Protein AF-A0A4V4NBB5-F1 (afdb_monomer_lite)

Radius of gyration: 32.63 Å; chains: 1; bounding box: 61×88×98 Å

Foldseek 3Di:
DDDDDDDDDPPPPPPPPPDDPPDPDDDDDPDDPVVSVCVVVVPDPPPPPDPPPPPPQDDLVNQDLLLNVLQLLLVLVPDASVVSCVLLVPDPVRLLVNLLVLVVLVVQQVVLVVVVVPDDPVRVVVCVDPPPDPPVVVVSNDGPDDSQQDCDPVSLVSSLVSCVVSVNPVSNVVSVPRPGDNDDDRDRNHDVVSNVVSVVVNVVVVVVVVVPPPDDDDDDDDPPPPDDDDDDDDPPPPPPPPPD

Organism: NCBI:txid80884

Secondary structure (DSSP, 8-state):
------------------------PPPPTT--HHHHHHHHHHSS----------PPPPPTTTS-HHHHHHHHHHHHHHS-HHHHHHHTT--HHHHHHHHHHHHHHHHHHHHHHHHHHHS-HHHHHHHHSSS---HHHHHTTSPPPPTTT---HHHHHHHHHHHHHTT-GGGHHHHHT----SS--------HHHHHHHHHHHHHHHHHHHSS--S---S------S--PPP---TTSSGGGS--

Sequence (244 aa):
MADEENAKSSAMESNISMAQVSNIVGPERGQSFKDFYLSVTNDLDWGSPEPEDIEKRIEWREVAHSGQWIILSVLCQYKTFASAIRTLQMTTPDVINFVTLYIKFHRATKLWAKKIDETSVSDLLRKSGEHWPGVDEMDDYTRPRLPTDVLENPDREEAIKYLRQVGQEEAVEDIDEWRGLSTDFHTLPIEPEIMARVVVILDEEEGFLGADNTHSLPDGHHLSWIGSGPSPFDSQHLWALAHR

pLDDT: mean 70.53, std 21.49, range [29.33, 95.25]

Structure (mmCIF, N/CA/C/O backbone):
data_AF-A0A4V4NBB5-F1
#
_entry.id   AF-A0A4V4NBB5-F1
#
loop_
_atom_site.group_PDB
_atom_site.id
_atom_site.type_symbol
_atom_site.label_atom_id
_atom_site.label_alt_id
_atom_site.label_comp_id
_atom_site.label_asym_id
_atom_site.label_entity_id
_atom_site.label_seq_id
_atom_site.pdbx_PDB_ins_code
_atom_site.Cartn_x
_atom_site.Cartn_y
_atom_site.Cartn_z
_atom_site.occupancy
_atom_site.B_iso_or_equiv
_atom_site.auth_seq_id
_atom_site.auth_comp_id
_atom_site.auth_asym_id
_atom_site.auth_atom_id
_atom_site.pdbx_PDB_model_num
ATOM 1 N N . MET A 1 1 ? -28.747 -60.433 53.122 1.00 39.16 1 MET A N 1
ATOM 2 C CA . MET A 1 1 ? -27.496 -60.319 53.896 1.00 39.16 1 MET A CA 1
ATOM 3 C C . MET A 1 1 ? -26.686 -59.263 53.157 1.00 39.16 1 MET A C 1
ATOM 5 O O . MET A 1 1 ? -26.232 -59.570 52.066 1.00 39.16 1 MET A O 1
ATOM 9 N N . ALA A 1 2 ? -26.923 -57.978 53.444 1.00 38.66 2 ALA A N 1
ATOM 10 C CA . ALA A 1 2 ? -26.382 -57.219 54.590 1.00 38.66 2 ALA A CA 1
ATOM 11 C C . ALA A 1 2 ? -24.859 -57.076 54.416 1.00 38.66 2 ALA A C 1
ATOM 13 O O . ALA A 1 2 ? -24.167 -58.085 54.507 1.00 38.66 2 ALA A O 1
ATOM 14 N N . ASP A 1 3 ? -24.419 -55.975 53.802 1.00 38.00 3 ASP A N 1
ATOM 15 C CA . ASP A 1 3 ? -23.807 -54.777 54.438 1.00 38.00 3 ASP A CA 1
ATOM 16 C C . ASP A 1 3 ? -22.27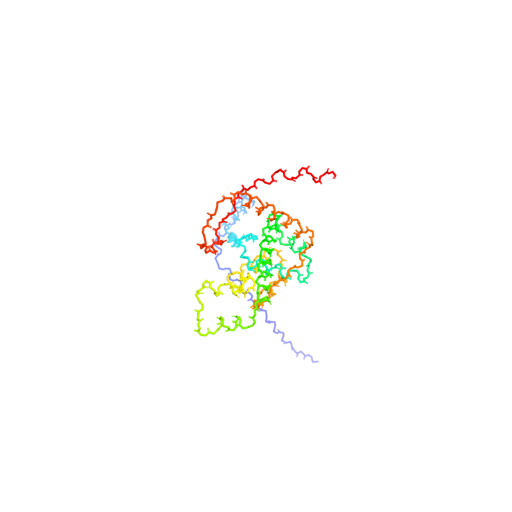3 -54.918 54.248 1.00 38.00 3 ASP A C 1
ATOM 18 O O . ASP A 1 3 ? -21.758 -56.026 54.298 1.00 38.00 3 ASP A O 1
ATOM 22 N N . GLU A 1 4 ? -21.490 -53.941 53.794 1.00 46.41 4 GLU A N 1
ATOM 23 C CA . GLU A 1 4 ? -21.184 -52.674 54.455 1.00 46.41 4 GLU A CA 1
ATOM 24 C C . GLU A 1 4 ? -20.498 -51.691 53.486 1.00 46.41 4 GLU A C 1
ATOM 26 O O . GLU A 1 4 ? -19.801 -52.055 52.535 1.00 46.41 4 GLU A O 1
ATOM 31 N N . GLU A 1 5 ? -20.713 -50.421 53.798 1.00 42.34 5 GLU A N 1
ATOM 32 C CA . GLU A 1 5 ? -20.202 -49.198 53.199 1.00 42.34 5 GLU A CA 1
ATOM 33 C C . GLU A 1 5 ? -18.670 -49.075 53.265 1.00 42.34 5 GLU A C 1
ATOM 35 O O . GLU A 1 5 ? -18.055 -49.419 54.270 1.00 42.34 5 GLU A O 1
ATOM 40 N N . ASN A 1 6 ? -18.057 -48.417 52.272 1.00 38.81 6 ASN A N 1
ATOM 41 C CA . ASN A 1 6 ? -17.113 -47.342 52.600 1.00 38.81 6 ASN A CA 1
ATOM 42 C C . ASN A 1 6 ? -16.935 -46.370 51.425 1.00 38.81 6 ASN A C 1
ATOM 44 O O . ASN A 1 6 ? -16.083 -46.539 50.550 1.00 38.81 6 ASN A O 1
ATOM 48 N N . ALA A 1 7 ? -17.769 -45.334 51.417 1.00 44.53 7 ALA A N 1
ATOM 49 C CA . ALA A 1 7 ? -17.572 -44.147 50.607 1.00 44.53 7 ALA A CA 1
ATOM 50 C C . ALA A 1 7 ? -16.403 -43.335 51.186 1.00 44.53 7 ALA A C 1
ATOM 52 O O . ALA A 1 7 ? -16.531 -42.714 52.237 1.00 44.53 7 ALA A O 1
ATOM 53 N N . LYS A 1 8 ? -15.261 -43.300 50.492 1.00 44.59 8 LYS A N 1
ATOM 54 C CA . LYS A 1 8 ? -14.218 -42.302 50.761 1.00 44.59 8 LYS A CA 1
ATOM 55 C C . LYS A 1 8 ? -14.395 -41.120 49.821 1.00 44.59 8 LYS A C 1
ATOM 57 O O . LYS A 1 8 ? -13.833 -41.066 48.731 1.00 44.59 8 LYS A O 1
ATOM 62 N N . SER A 1 9 ? -15.197 -40.168 50.286 1.00 40.31 9 SER A N 1
ATOM 63 C CA . SER A 1 9 ? -15.181 -38.783 49.840 1.00 40.31 9 SER A CA 1
ATOM 64 C C . SER A 1 9 ? -13.806 -38.179 50.136 1.00 40.31 9 SER A C 1
ATOM 66 O O . SER A 1 9 ? -13.495 -37.861 51.283 1.00 40.31 9 SER A O 1
ATOM 68 N N . SER A 1 10 ? -12.969 -38.015 49.115 1.00 39.03 10 SER A N 1
ATOM 69 C CA . SER A 1 10 ? -11.805 -37.133 49.211 1.00 39.03 10 SER A CA 1
ATOM 70 C C . SER A 1 10 ? -12.292 -35.703 48.999 1.00 39.03 10 SER A C 1
ATOM 72 O O . SER A 1 10 ? -12.208 -35.163 47.898 1.00 39.03 10 SER A O 1
ATOM 74 N N . ALA A 1 11 ? -12.881 -35.124 50.046 1.00 44.97 11 ALA A N 1
ATOM 75 C CA . ALA A 1 11 ? -13.114 -33.692 50.116 1.00 44.97 11 ALA A CA 1
ATOM 76 C C . ALA A 1 11 ? -11.740 -33.015 50.125 1.00 44.97 11 ALA A C 1
ATOM 78 O O . ALA A 1 11 ? -10.948 -33.189 51.047 1.00 44.97 11 ALA A O 1
ATOM 79 N N . MET A 1 12 ? -11.431 -32.320 49.038 1.00 42.44 12 MET A N 1
ATOM 80 C CA . MET A 1 12 ? -10.242 -31.496 48.918 1.00 42.44 12 MET A CA 1
ATOM 81 C C . MET A 1 12 ? -10.493 -30.264 49.792 1.00 42.44 12 MET A C 1
ATOM 83 O O . MET A 1 12 ? -11.178 -29.329 49.383 1.00 42.44 12 MET A O 1
ATOM 87 N N . GLU A 1 13 ? -10.043 -30.324 51.045 1.00 38.53 13 GLU A N 1
ATOM 88 C CA . GLU A 1 13 ? -10.074 -29.200 51.975 1.00 38.53 13 GLU A CA 1
ATOM 89 C C . GLU A 1 13 ? -9.228 -28.070 51.385 1.00 38.53 13 GLU A C 1
ATOM 91 O O . GLU A 1 13 ? -7.996 -28.111 51.353 1.00 38.53 13 GLU A O 1
ATOM 96 N N . SER A 1 14 ? -9.911 -27.057 50.857 1.00 41.44 14 SER A N 1
ATOM 97 C CA . SER A 1 14 ? -9.313 -25.780 50.511 1.00 41.44 14 SER A CA 1
ATOM 98 C C . SER A 1 14 ? -8.806 -25.137 51.800 1.00 41.44 14 SER A C 1
ATOM 100 O O . SER A 1 14 ? -9.574 -24.529 52.549 1.00 41.44 14 SER A O 1
ATOM 102 N N . ASN A 1 15 ? -7.511 -25.278 52.065 1.00 42.03 15 ASN A N 1
ATOM 103 C CA . ASN A 1 15 ? -6.816 -24.523 53.097 1.00 42.03 15 ASN A CA 1
ATOM 104 C C . ASN A 1 15 ? -6.768 -23.046 52.687 1.00 42.03 15 ASN A C 1
ATOM 106 O O . ASN A 1 15 ? -5.782 -22.568 52.129 1.00 42.03 15 ASN A O 1
ATOM 110 N N . ILE A 1 16 ? -7.847 -22.313 52.963 1.00 41.97 16 ILE A N 1
ATOM 111 C CA . ILE A 1 16 ? -7.820 -20.854 52.991 1.00 41.97 16 ILE A CA 1
ATOM 112 C C . ILE A 1 16 ? -7.080 -20.478 54.272 1.00 41.97 16 ILE A C 1
ATOM 114 O O . ILE A 1 16 ? -7.647 -20.437 55.364 1.00 41.97 16 ILE A O 1
ATOM 118 N N . SER A 1 17 ? -5.775 -20.254 54.137 1.00 38.19 17 SER A N 1
ATOM 119 C CA . SER A 1 17 ? -4.956 -19.656 55.184 1.00 38.19 17 SER A CA 1
ATOM 120 C C . SER A 1 17 ? -5.350 -18.182 55.322 1.00 38.19 17 SER A C 1
ATOM 122 O O . SER A 1 17 ? -4.786 -17.310 54.673 1.00 38.19 17 SER A O 1
ATOM 124 N N . MET A 1 18 ? -6.358 -17.895 56.151 1.00 45.41 18 MET A N 1
ATOM 125 C CA . MET A 1 18 ? -6.564 -16.554 56.706 1.00 45.41 18 MET A CA 1
ATOM 126 C C . MET A 1 18 ? -5.556 -16.349 57.839 1.00 45.41 18 MET A C 1
ATOM 128 O O . MET A 1 18 ? -5.879 -16.450 59.023 1.00 45.41 18 MET A O 1
ATOM 132 N N . ALA A 1 19 ? -4.305 -16.097 57.473 1.00 42.62 19 ALA A N 1
ATOM 133 C CA . ALA A 1 19 ? -3.332 -15.548 58.397 1.00 42.62 19 ALA A CA 1
ATOM 134 C C . ALA A 1 19 ? -3.260 -14.033 58.185 1.00 42.62 19 ALA A C 1
ATOM 136 O O . ALA A 1 19 ? -2.955 -13.570 57.093 1.00 42.62 19 ALA A O 1
ATOM 137 N N . GLN A 1 20 ? -3.498 -13.308 59.281 1.00 46.41 20 GLN A N 1
ATOM 138 C CA . GLN A 1 20 ? -3.329 -11.862 59.473 1.00 46.41 20 GLN A CA 1
ATOM 139 C C . GLN A 1 20 ? -4.473 -10.957 58.997 1.00 46.41 20 GLN A C 1
ATOM 141 O O . GLN A 1 20 ? -4.294 -10.050 58.196 1.00 46.41 20 GLN A O 1
ATOM 146 N N . VAL A 1 21 ? -5.632 -11.112 59.641 1.00 43.00 21 VAL A N 1
ATOM 147 C CA . VAL A 1 21 ? -6.507 -9.964 59.904 1.00 43.00 21 VAL A CA 1
ATOM 148 C C . VAL A 1 21 ? -6.145 -9.428 61.287 1.00 43.00 21 VAL A C 1
ATOM 150 O O . VAL A 1 21 ? -6.494 -10.007 62.317 1.00 43.00 21 VAL A O 1
ATOM 153 N N . SER A 1 22 ? -5.371 -8.350 61.314 1.00 46.28 22 SER A N 1
ATOM 154 C CA . SER A 1 22 ? -5.119 -7.549 62.508 1.00 46.28 22 SER A CA 1
ATOM 155 C C . SER A 1 22 ? -6.447 -7.054 63.094 1.00 46.28 22 SER A C 1
ATOM 157 O O . SER A 1 22 ? -7.173 -6.334 62.421 1.00 46.28 22 SER A O 1
ATOM 159 N N . ASN A 1 23 ? -6.756 -7.478 64.326 1.00 54.28 23 ASN A N 1
ATOM 160 C CA . ASN A 1 23 ? -7.792 -6.968 65.240 1.00 54.28 23 ASN A CA 1
ATOM 161 C C . ASN A 1 23 ? -8.904 -6.105 64.606 1.00 54.28 23 ASN A C 1
ATOM 163 O O . ASN A 1 23 ? -8.892 -4.882 64.748 1.00 54.28 23 ASN A O 1
ATOM 167 N N . ILE A 1 24 ? -9.918 -6.728 63.992 1.00 54.97 24 ILE A N 1
ATOM 168 C CA . ILE A 1 24 ? -11.177 -6.022 63.710 1.00 54.97 24 ILE A CA 1
ATOM 169 C C . ILE A 1 24 ? -11.912 -5.856 65.043 1.00 54.97 24 ILE A C 1
ATOM 171 O O . ILE A 1 24 ? -12.574 -6.770 65.537 1.00 54.97 24 ILE A O 1
ATOM 175 N N . VAL A 1 25 ? -11.748 -4.686 65.655 1.00 64.69 25 VAL A N 1
ATOM 176 C CA . VAL A 1 25 ? -12.566 -4.236 66.784 1.00 64.69 25 VAL A CA 1
ATOM 177 C C . VAL A 1 25 ? -13.976 -3.992 66.245 1.00 64.69 25 VAL A C 1
ATOM 179 O O . VAL A 1 25 ? -14.140 -3.316 65.235 1.00 64.69 25 VAL A O 1
ATOM 182 N N . GLY A 1 26 ? -14.994 -4.597 66.861 1.00 67.25 26 GLY A N 1
ATOM 183 C CA . GLY A 1 26 ? -16.390 -4.381 66.467 1.00 67.25 26 GLY A CA 1
ATOM 184 C C . GLY A 1 26 ? -16.847 -2.934 66.712 1.00 67.25 26 GLY A C 1
ATOM 185 O O . GLY A 1 26 ? -16.188 -2.208 67.455 1.00 67.25 26 GLY A O 1
ATOM 186 N N . PRO A 1 27 ? -17.981 -2.508 66.128 1.00 65.25 27 PRO A N 1
ATOM 187 C CA . PRO A 1 27 ? -18.483 -1.148 66.303 1.00 65.25 27 PRO A CA 1
ATOM 188 C C . PRO A 1 27 ? -18.718 -0.839 67.786 1.00 65.25 27 PRO A C 1
ATOM 190 O O . PRO A 1 27 ? -19.336 -1.627 68.510 1.00 65.25 27 PRO A O 1
ATOM 193 N N . GLU A 1 28 ? -18.242 0.319 68.242 1.00 75.06 28 GLU A N 1
ATOM 194 C CA . GLU A 1 28 ? -18.450 0.753 69.621 1.00 75.06 28 GLU A CA 1
ATOM 195 C C . GLU A 1 28 ? -19.930 1.071 69.882 1.00 75.06 28 GLU A C 1
ATOM 197 O O . GLU A 1 28 ? -20.695 1.458 68.992 1.00 75.06 28 GLU A O 1
ATOM 202 N N . ARG A 1 29 ? -20.369 0.907 71.135 1.00 58.56 29 ARG A N 1
ATOM 203 C CA . ARG A 1 29 ? -21.768 1.117 71.524 1.00 58.56 29 ARG A CA 1
ATOM 204 C C . ARG A 1 29 ? -22.167 2.582 71.298 1.00 58.56 29 ARG A C 1
ATOM 206 O O . ARG A 1 29 ? -21.806 3.446 72.088 1.00 58.56 29 ARG A O 1
ATOM 213 N N . GLY A 1 30 ? -22.962 2.834 70.258 1.00 71.56 30 GLY A N 1
ATOM 214 C CA . GLY A 1 30 ? -23.421 4.174 69.864 1.00 71.56 30 GLY A CA 1
ATOM 215 C C . GLY A 1 30 ? -22.869 4.660 68.521 1.00 71.56 30 GLY A C 1
ATOM 216 O O . GLY A 1 30 ? -23.344 5.673 68.014 1.00 71.56 30 GLY A O 1
ATOM 217 N N . GLN A 1 31 ? -21.928 3.931 67.916 1.00 72.75 31 GLN A N 1
ATOM 218 C CA . GLN A 1 31 ? -21.442 4.214 66.570 1.00 72.75 31 GLN A CA 1
ATOM 219 C C . GLN A 1 31 ? -22.452 3.726 65.521 1.00 72.75 31 GLN A C 1
ATOM 221 O O . GLN A 1 31 ? -22.991 2.620 65.610 1.00 72.75 31 GLN A O 1
ATOM 226 N N . SER A 1 32 ? -22.719 4.557 64.512 1.00 76.75 32 SER A N 1
ATOM 227 C CA . SER A 1 32 ? -23.520 4.158 63.355 1.00 76.75 32 SER A CA 1
ATOM 228 C C . SER A 1 32 ? -22.782 3.072 62.577 1.00 76.75 32 SER A C 1
ATOM 230 O O . SER A 1 32 ? -21.611 3.230 62.232 1.00 76.75 32 SER A O 1
ATOM 232 N N . PHE A 1 33 ? -23.485 1.988 62.240 1.00 73.69 33 PHE A N 1
ATOM 233 C CA . PHE A 1 33 ? -22.927 0.896 61.437 1.00 73.69 33 PHE A CA 1
ATOM 234 C C . PHE A 1 33 ? -22.356 1.389 60.098 1.00 73.69 33 PHE A C 1
ATOM 236 O O . PHE A 1 33 ? -21.370 0.850 59.607 1.00 73.69 33 PHE A O 1
ATOM 243 N N . LYS A 1 34 ? -22.943 2.451 59.532 1.00 75.19 34 LYS A N 1
ATOM 244 C CA . LYS A 1 34 ? -22.481 3.064 58.284 1.00 75.19 34 LYS A CA 1
ATOM 245 C C . LYS A 1 34 ? -21.094 3.697 58.428 1.00 75.19 34 LYS A C 1
ATOM 247 O O . LYS A 1 34 ? -20.281 3.563 57.521 1.00 75.19 34 LYS A O 1
ATOM 252 N N . ASP A 1 35 ? -20.824 4.335 59.562 1.00 76.44 35 ASP A N 1
ATOM 253 C CA . ASP A 1 35 ? -19.551 5.019 59.810 1.00 76.44 35 ASP A CA 1
ATOM 254 C C . ASP A 1 35 ? -18.445 4.006 60.116 1.00 76.44 35 ASP A C 1
ATOM 256 O O . ASP A 1 35 ? -17.334 4.140 59.614 1.00 76.44 35 ASP A O 1
ATOM 260 N N . PHE A 1 36 ? -18.782 2.945 60.857 1.00 77.25 36 PHE A N 1
ATOM 261 C CA . PHE A 1 36 ? -17.893 1.805 61.084 1.00 77.25 36 PHE A CA 1
ATOM 262 C C . PHE A 1 36 ? -17.531 1.089 59.774 1.00 77.25 36 PHE A C 1
ATOM 264 O O . PHE A 1 36 ? -16.367 0.789 59.520 1.00 77.25 36 PHE A O 1
ATOM 271 N N . TYR A 1 37 ? -18.520 0.837 58.914 1.00 73.88 37 TYR A N 1
ATOM 272 C CA . TYR A 1 37 ? -18.284 0.179 57.633 1.00 73.88 37 TYR A CA 1
ATOM 273 C C . TYR A 1 37 ? -17.384 1.028 56.729 1.00 73.88 37 TYR A C 1
ATOM 275 O O . TYR A 1 37 ? -16.396 0.516 56.218 1.00 73.88 37 TYR A O 1
ATOM 283 N N . LEU A 1 38 ? -17.663 2.332 56.609 1.00 73.00 38 LEU A N 1
ATOM 284 C CA . LEU A 1 38 ? -16.853 3.251 55.805 1.00 73.00 38 LEU A CA 1
ATOM 285 C C . LEU A 1 38 ? -15.408 3.367 56.305 1.00 73.00 38 LEU A C 1
ATOM 287 O O . LEU A 1 38 ? -14.501 3.416 55.479 1.00 73.00 38 LEU A O 1
ATOM 291 N N . SER A 1 39 ? -15.176 3.386 57.624 1.00 69.56 39 SER A N 1
ATOM 292 C CA . SER A 1 39 ? -13.811 3.420 58.165 1.00 69.56 39 SER A CA 1
ATOM 293 C C . SER A 1 39 ? -13.041 2.137 57.868 1.00 69.56 39 SER A C 1
ATOM 295 O O . SER A 1 39 ? -11.868 2.199 57.527 1.00 69.56 39 SER A O 1
ATOM 297 N N . VAL A 1 40 ? -13.703 0.978 57.940 1.00 66.31 40 VAL A N 1
ATOM 298 C CA . VAL A 1 40 ? -13.061 -0.313 57.655 1.00 66.31 40 VAL A CA 1
ATOM 299 C C . VAL A 1 40 ? -12.797 -0.480 56.157 1.00 66.31 40 VAL A C 1
ATOM 301 O O . VAL A 1 40 ? -11.755 -0.998 55.781 1.00 66.31 40 VAL A O 1
ATOM 304 N N . THR A 1 41 ? -13.703 -0.033 55.284 1.00 64.50 41 THR A N 1
ATOM 305 C CA . THR A 1 41 ? -13.546 -0.211 53.832 1.00 64.50 41 THR A CA 1
ATOM 306 C C . THR A 1 41 ? -12.628 0.810 53.170 1.00 64.50 41 THR A C 1
ATOM 308 O O . THR A 1 41 ? -12.095 0.495 52.111 1.00 64.50 41 THR A O 1
ATOM 311 N N . ASN A 1 42 ? -12.462 2.007 53.749 1.00 63.88 42 ASN A N 1
ATOM 312 C CA . ASN A 1 42 ? -11.544 3.029 53.226 1.00 63.88 42 ASN A CA 1
ATOM 313 C C . ASN A 1 42 ? -10.074 2.741 53.561 1.00 63.88 42 ASN A C 1
ATOM 315 O O . ASN A 1 42 ? -9.209 3.142 52.791 1.00 63.88 42 ASN A O 1
ATOM 319 N N . ASP A 1 43 ? -9.799 2.060 54.678 1.00 63.12 43 ASP A N 1
ATOM 320 C CA . ASP A 1 43 ? -8.437 1.652 55.059 1.00 63.12 43 ASP A CA 1
ATOM 321 C C . ASP A 1 43 ? -7.995 0.341 54.382 1.00 63.12 43 ASP A C 1
ATOM 323 O O . ASP A 1 43 ? -6.827 -0.040 54.471 1.00 63.12 43 ASP A O 1
ATOM 327 N N . LEU A 1 44 ? -8.903 -0.357 53.686 1.00 58.41 44 LEU A N 1
ATOM 328 C CA . LEU A 1 44 ? -8.540 -1.484 52.831 1.00 58.41 44 LEU A CA 1
ATOM 329 C C . LEU A 1 44 ? -8.055 -0.959 51.475 1.00 58.41 44 LEU A C 1
ATOM 331 O O . LEU A 1 44 ? -8.842 -0.477 50.662 1.00 58.41 44 LEU A O 1
ATOM 335 N N . ASP A 1 45 ? -6.755 -1.102 51.218 1.00 62.75 45 ASP A N 1
ATOM 336 C CA . ASP A 1 45 ? -6.215 -1.039 49.862 1.00 62.75 45 ASP A CA 1
ATOM 337 C C . ASP A 1 45 ? -6.781 -2.221 49.066 1.00 62.75 45 ASP A C 1
ATOM 339 O O . ASP A 1 45 ? -6.361 -3.368 49.224 1.00 62.75 45 ASP A O 1
ATOM 343 N N . TRP A 1 46 ? -7.791 -1.948 48.240 1.00 70.06 46 TRP A N 1
ATOM 344 C CA . TRP A 1 46 ? -8.470 -2.945 47.407 1.00 70.06 46 TRP A CA 1
ATOM 345 C C . TRP A 1 46 ? -7.624 -3.431 46.224 1.00 70.06 46 TRP A C 1
ATOM 347 O O . TRP A 1 46 ? -8.147 -4.125 45.354 1.00 70.06 46 TRP A O 1
ATOM 357 N N . GLY A 1 47 ? -6.333 -3.086 46.195 1.00 51.62 47 GLY A N 1
ATOM 358 C CA . GLY A 1 47 ? -5.511 -3.205 45.011 1.00 51.62 47 GLY A CA 1
ATOM 359 C C . GLY A 1 47 ? -6.037 -2.199 44.009 1.00 51.62 47 GLY A C 1
ATOM 360 O O . GLY A 1 47 ? -6.943 -2.497 43.230 1.00 51.62 47 GLY A O 1
ATOM 361 N N . SER A 1 48 ? -5.486 -0.982 44.030 1.00 54.41 48 SER A N 1
ATOM 362 C CA . SER A 1 48 ? -5.572 -0.156 42.824 1.00 54.41 48 SER A CA 1
ATOM 363 C C . SER A 1 48 ? -5.125 -1.051 41.671 1.00 54.41 48 SER A C 1
ATOM 365 O O . SER A 1 48 ? -4.029 -1.609 41.786 1.00 54.41 48 SER A O 1
ATOM 367 N N . PRO A 1 49 ? -5.953 -1.273 40.630 1.00 58.50 49 PRO A N 1
ATOM 368 C CA . PRO A 1 49 ? -5.463 -1.973 39.460 1.00 58.50 49 PRO A CA 1
ATOM 369 C C . PRO A 1 49 ? -4.177 -1.253 39.077 1.00 58.50 49 PRO A C 1
ATOM 371 O O . PRO A 1 49 ? -4.176 -0.020 38.959 1.00 58.50 49 PRO A O 1
ATOM 374 N N . GLU A 1 50 ? -3.071 -2.003 39.015 1.00 59.03 50 GLU A N 1
ATOM 375 C CA . GLU A 1 50 ? -1.847 -1.488 38.413 1.00 59.03 50 GLU A CA 1
ATOM 376 C C . GLU A 1 50 ? -2.288 -0.795 37.126 1.00 59.03 50 GLU A C 1
ATOM 378 O O . GLU A 1 50 ? -3.170 -1.346 36.453 1.00 59.03 50 GLU A O 1
ATOM 383 N N . PRO A 1 51 ? -1.818 0.436 36.841 1.00 59.19 51 PRO A N 1
ATOM 384 C CA . PRO A 1 51 ? -2.204 1.101 35.613 1.00 59.19 51 PRO A CA 1
ATOM 385 C C . PRO A 1 51 ? -1.923 0.086 34.521 1.00 59.19 51 PRO A C 1
ATOM 387 O O . PRO A 1 51 ? -0.769 -0.302 34.351 1.00 59.19 51 PRO A O 1
ATOM 390 N N . GLU A 1 52 ? -2.990 -0.424 33.895 1.00 56.91 52 GLU A N 1
ATOM 391 C CA . GLU A 1 52 ? -2.862 -1.328 32.766 1.00 56.91 52 GLU A CA 1
ATOM 392 C C . GLU A 1 52 ? -1.800 -0.677 31.890 1.00 56.91 52 GLU A C 1
ATOM 394 O O . GLU A 1 52 ? -1.855 0.544 31.697 1.00 56.91 52 GLU A O 1
ATOM 399 N N . ASP A 1 53 ? -0.777 -1.421 31.474 1.00 51.34 53 ASP A N 1
ATOM 400 C CA . ASP A 1 53 ? 0.132 -0.940 30.447 1.00 51.34 53 ASP A CA 1
ATOM 401 C C . ASP A 1 53 ? -0.768 -0.638 29.247 1.00 51.34 53 ASP A C 1
ATOM 403 O O . ASP A 1 53 ? -1.089 -1.532 28.464 1.00 51.34 53 ASP A O 1
ATOM 407 N N . ILE A 1 54 ? -1.288 0.594 29.169 1.00 56.84 54 ILE A N 1
ATOM 408 C CA . ILE A 1 54 ? -2.131 1.060 28.081 1.00 56.84 54 ILE A CA 1
ATOM 409 C C . ILE A 1 54 ? -1.144 1.115 26.942 1.00 56.84 54 ILE A C 1
ATOM 411 O O . ILE A 1 54 ? -0.419 2.099 26.763 1.00 56.84 54 ILE A O 1
ATOM 415 N N . GLU A 1 55 ? -1.036 -0.017 26.258 1.00 66.06 55 GLU A N 1
ATOM 416 C CA . GLU A 1 55 ? -0.106 -0.207 25.180 1.00 66.06 55 GLU A CA 1
ATOM 417 C C . GLU A 1 55 ? -0.333 0.961 24.232 1.00 66.06 55 GLU A C 1
ATOM 419 O O . GLU A 1 55 ? -1.464 1.192 23.791 1.00 66.06 55 GLU A O 1
ATOM 424 N N . LYS A 1 56 ? 0.711 1.778 24.025 1.00 78.56 56 LYS A N 1
ATOM 425 C CA . LYS A 1 56 ? 0.570 3.038 23.293 1.00 78.56 56 LYS A CA 1
ATOM 426 C C . LYS A 1 56 ? -0.165 2.753 21.985 1.00 78.56 56 LYS A C 1
ATOM 428 O O . LYS A 1 56 ? 0.304 1.941 21.184 1.00 78.56 56 LYS A O 1
ATOM 433 N N . ARG A 1 57 ? -1.303 3.430 21.801 1.00 85.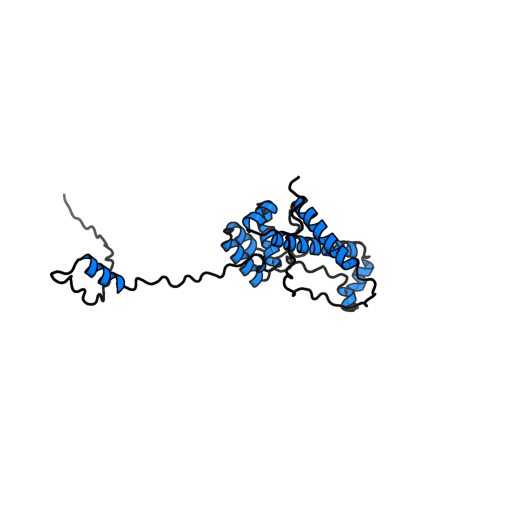25 57 ARG A N 1
ATOM 434 C CA . ARG A 1 57 ? -2.117 3.307 20.596 1.00 85.25 57 ARG A CA 1
ATOM 435 C C . ARG A 1 57 ? -1.277 3.747 19.397 1.00 85.25 57 ARG A C 1
ATOM 437 O O . ARG A 1 57 ? -0.774 4.868 19.403 1.00 85.25 57 ARG A O 1
ATOM 444 N N . ILE A 1 58 ? -1.135 2.870 18.410 1.00 89.75 58 ILE A N 1
ATOM 445 C CA . ILE A 1 58 ? -0.398 3.141 17.175 1.00 89.75 58 ILE A CA 1
ATOM 446 C C . ILE A 1 58 ? -1.349 3.804 16.183 1.00 89.75 58 ILE A C 1
ATOM 448 O O . ILE A 1 58 ? -2.457 3.307 15.934 1.00 89.75 58 ILE A O 1
ATOM 452 N N . GLU A 1 59 ? -0.932 4.935 15.626 1.00 90.31 59 GLU A N 1
ATOM 453 C CA . GLU A 1 59 ? -1.636 5.588 14.524 1.00 90.31 59 GLU A CA 1
ATOM 454 C C . GLU A 1 59 ? -1.220 4.988 13.176 1.00 90.31 59 GLU A C 1
ATOM 456 O O . GLU A 1 59 ? -0.084 4.565 12.996 1.00 90.31 59 GLU A O 1
ATOM 461 N N . TRP A 1 60 ? -2.112 5.011 12.177 1.00 92.69 60 TRP A N 1
ATOM 462 C CA . TRP A 1 60 ? -1.813 4.478 10.835 1.00 92.69 60 TRP A CA 1
ATOM 463 C C . TRP A 1 60 ? -0.506 5.028 10.243 1.00 92.69 60 TRP A C 1
ATOM 465 O O . TRP A 1 60 ? 0.237 4.312 9.579 1.00 92.69 60 TRP A O 1
ATOM 475 N N . ARG A 1 61 ? -0.225 6.309 10.490 1.00 90.62 61 ARG A N 1
ATOM 476 C CA . ARG A 1 61 ? 0.964 7.003 9.982 1.00 90.62 61 ARG A CA 1
ATOM 477 C C . ARG A 1 61 ? 2.261 6.572 10.649 1.00 90.62 61 ARG A C 1
ATOM 479 O O . ARG A 1 61 ? 3.314 6.812 10.071 1.00 90.62 61 ARG A O 1
ATOM 486 N N . GLU A 1 62 ? 2.175 6.031 11.860 1.00 90.25 62 GLU A N 1
ATOM 487 C CA . GLU A 1 62 ? 3.333 5.509 12.581 1.00 90.25 62 GLU A CA 1
ATOM 488 C C . GLU A 1 62 ? 3.765 4.169 11.971 1.00 90.25 62 GLU A C 1
ATOM 490 O O . GLU A 1 62 ? 4.962 3.948 11.844 1.00 90.25 62 GLU A O 1
ATOM 495 N N . VAL A 1 63 ? 2.809 3.376 11.458 1.00 91.62 63 VAL A N 1
ATOM 496 C CA . VAL A 1 63 ? 3.084 2.103 10.777 1.00 91.62 63 VAL A CA 1
ATOM 497 C C . VAL A 1 63 ? 4.016 2.304 9.581 1.00 91.62 63 VAL A C 1
ATOM 499 O O . VAL A 1 63 ? 3.708 3.070 8.660 1.00 91.62 63 VAL A O 1
ATOM 502 N N . ALA A 1 64 ? 5.117 1.551 9.548 1.00 90.88 64 ALA A N 1
ATOM 503 C CA . ALA A 1 64 ? 6.044 1.522 8.420 1.00 90.88 64 ALA A CA 1
ATOM 504 C C . ALA A 1 64 ? 5.333 1.280 7.071 1.00 90.88 64 ALA A C 1
ATOM 506 O O . ALA A 1 64 ? 4.374 0.513 6.970 1.00 90.88 64 ALA A O 1
ATOM 507 N N . HIS A 1 65 ? 5.824 1.896 5.988 1.00 89.44 65 HIS A N 1
ATOM 508 C CA . HIS A 1 65 ? 5.201 1.786 4.657 1.00 89.44 65 HIS A CA 1
ATOM 509 C C . HIS A 1 65 ? 5.096 0.343 4.136 1.00 89.44 65 HIS A C 1
ATOM 511 O O . HIS A 1 65 ? 4.131 0.001 3.451 1.00 89.44 65 HIS A O 1
ATOM 517 N N . SER A 1 66 ? 6.075 -0.500 4.467 1.00 88.38 66 SER A N 1
ATOM 518 C CA . SER A 1 66 ? 6.071 -1.950 4.232 1.00 88.38 66 SER A CA 1
ATOM 519 C C . SER A 1 66 ? 4.868 -2.613 4.914 1.00 88.38 66 SER A C 1
ATOM 521 O O . SER A 1 66 ? 4.070 -3.286 4.258 1.00 88.38 66 SER A O 1
ATOM 523 N N . GLY A 1 67 ? 4.681 -2.340 6.208 1.00 90.69 67 GLY A N 1
ATOM 524 C CA . GLY A 1 67 ? 3.550 -2.800 7.012 1.00 90.69 67 GLY A CA 1
ATOM 525 C C . GLY A 1 67 ? 2.205 -2.294 6.492 1.00 90.69 67 GLY A C 1
ATOM 526 O O . GLY A 1 67 ? 1.291 -3.090 6.289 1.00 90.69 67 GLY A O 1
ATOM 527 N N . GLN A 1 68 ? 2.092 -0.998 6.182 1.00 93.44 68 GLN A N 1
ATOM 528 C CA . GLN A 1 68 ? 0.885 -0.393 5.602 1.00 93.44 68 GLN A CA 1
ATOM 529 C C . GLN A 1 68 ? 0.448 -1.115 4.321 1.00 93.44 68 GLN A C 1
ATOM 531 O O . GLN A 1 68 ? -0.726 -1.457 4.150 1.00 93.44 68 GLN A O 1
ATOM 536 N N . TRP A 1 69 ? 1.395 -1.375 3.417 1.00 91.62 69 TRP A N 1
ATOM 537 C CA . TRP A 1 69 ? 1.105 -2.063 2.164 1.00 91.62 69 TRP A CA 1
ATOM 538 C C . TRP A 1 69 ? 0.667 -3.503 2.409 1.00 91.62 69 TRP A C 1
ATOM 540 O O . TRP A 1 69 ? -0.305 -3.951 1.805 1.00 91.62 69 TRP A O 1
ATOM 550 N N . ILE A 1 70 ? 1.336 -4.229 3.303 1.00 90.94 70 ILE A N 1
ATOM 551 C CA . ILE A 1 70 ? 1.020 -5.635 3.576 1.00 90.94 70 ILE A CA 1
ATOM 552 C C . ILE A 1 70 ? -0.334 -5.770 4.270 1.00 90.94 70 ILE A C 1
ATOM 554 O O . ILE A 1 70 ? -1.138 -6.590 3.837 1.00 90.94 70 ILE A O 1
ATOM 558 N N . ILE A 1 71 ? -0.647 -4.904 5.236 1.00 94.00 71 ILE A N 1
ATOM 559 C CA . ILE A 1 71 ? -1.977 -4.825 5.856 1.00 94.00 71 ILE A CA 1
ATOM 560 C C . ILE A 1 71 ? -3.062 -4.674 4.789 1.00 94.00 71 ILE A C 1
ATOM 562 O O . ILE A 1 71 ? -4.032 -5.433 4.765 1.00 94.00 71 ILE A O 1
ATOM 566 N N . LEU A 1 72 ? -2.898 -3.711 3.879 1.00 94.56 72 LEU A N 1
ATOM 567 C CA . LEU A 1 72 ? -3.874 -3.486 2.817 1.00 94.56 72 LEU A CA 1
ATOM 568 C C . LEU A 1 72 ? -3.908 -4.648 1.821 1.00 94.56 72 LEU A C 1
ATOM 570 O O . LEU A 1 72 ? -4.992 -5.012 1.379 1.00 94.56 72 LEU A O 1
ATOM 574 N N . SER A 1 73 ? -2.764 -5.265 1.519 1.00 91.31 73 SER A N 1
ATOM 575 C CA . SER A 1 73 ? -2.675 -6.456 0.662 1.00 91.31 73 SER A CA 1
ATOM 576 C C . SER A 1 73 ? -3.492 -7.606 1.229 1.00 91.31 73 SER A C 1
ATOM 578 O O . SER A 1 73 ? -4.317 -8.164 0.514 1.00 91.31 73 SER A O 1
ATOM 580 N N . VAL A 1 74 ? -3.307 -7.923 2.512 1.00 91.69 74 VAL A N 1
ATOM 581 C CA . VAL A 1 74 ? -4.015 -9.002 3.211 1.00 91.69 74 VAL A CA 1
ATOM 582 C C . VAL A 1 74 ? -5.510 -8.706 3.287 1.00 91.69 74 VAL A C 1
ATOM 584 O O . VAL A 1 74 ? -6.329 -9.506 2.839 1.00 91.69 74 VAL A O 1
ATOM 587 N N . LEU A 1 75 ? -5.898 -7.521 3.765 1.00 93.75 75 LEU A N 1
ATOM 588 C CA . LEU A 1 75 ? -7.315 -7.176 3.909 1.00 93.75 75 LEU A CA 1
ATOM 589 C C . LEU A 1 75 ? -8.053 -7.141 2.567 1.00 93.75 75 LEU A C 1
ATOM 591 O O . LEU A 1 75 ? -9.225 -7.519 2.497 1.00 93.75 75 LEU A O 1
ATOM 595 N N . CYS A 1 76 ? -7.375 -6.727 1.495 1.00 93.62 76 CYS A N 1
ATOM 596 C CA . CYS A 1 76 ? -7.958 -6.683 0.159 1.00 93.62 76 CYS A CA 1
ATOM 597 C C . CYS A 1 76 ? -8.146 -8.065 -0.491 1.00 93.62 76 CYS A C 1
ATOM 599 O O . CYS A 1 76 ? -8.802 -8.149 -1.527 1.00 93.62 76 CYS A O 1
ATOM 601 N N . GLN A 1 77 ? -7.629 -9.149 0.099 1.00 90.50 77 GLN A N 1
ATOM 602 C CA . GLN A 1 77 ? -7.953 -10.510 -0.352 1.00 90.50 77 GLN A CA 1
ATOM 603 C C . GLN A 1 77 ? -9.408 -10.876 -0.037 1.00 90.50 77 GLN A C 1
ATOM 605 O O . GLN A 1 77 ? -10.029 -11.650 -0.766 1.00 90.50 77 GLN A O 1
ATOM 610 N N . TYR A 1 78 ? -9.967 -10.288 1.023 1.00 90.44 78 TYR A N 1
ATOM 611 C CA . TYR A 1 78 ? -11.283 -10.650 1.554 1.00 90.44 78 TYR A CA 1
ATOM 612 C C . TYR A 1 78 ? -12.306 -9.507 1.488 1.00 90.44 78 TYR A C 1
ATOM 614 O O . TYR A 1 78 ? -13.506 -9.732 1.654 1.00 90.44 78 TYR A O 1
ATOM 622 N N . LYS A 1 79 ? -11.854 -8.266 1.282 1.00 93.06 79 LYS A N 1
ATOM 623 C CA . LYS A 1 79 ? -12.673 -7.044 1.313 1.00 93.06 79 LYS A CA 1
ATOM 624 C C . LYS A 1 79 ? -12.278 -6.130 0.148 1.00 93.06 79 LYS A C 1
ATOM 626 O O . LYS A 1 79 ? -11.181 -6.236 -0.385 1.00 93.06 79 LYS A O 1
ATOM 631 N N . THR A 1 80 ? -13.152 -5.206 -0.258 1.00 94.50 80 THR A N 1
ATOM 632 C CA . THR A 1 80 ? -12.740 -4.170 -1.228 1.00 94.50 80 THR A CA 1
ATOM 633 C C . THR A 1 80 ? -11.779 -3.184 -0.566 1.00 94.50 80 THR A C 1
ATOM 635 O O . THR A 1 80 ? -11.825 -3.016 0.657 1.00 94.50 80 THR A O 1
ATOM 638 N N . PHE A 1 81 ? -10.959 -2.480 -1.348 1.00 94.62 81 PHE A N 1
ATOM 639 C CA . PHE A 1 81 ? -10.034 -1.484 -0.805 1.00 94.62 81 PHE A CA 1
ATOM 640 C C . PHE A 1 81 ? -10.773 -0.395 -0.010 1.00 94.62 81 PHE A C 1
ATOM 642 O O . PHE A 1 81 ? -10.407 -0.113 1.131 1.00 94.62 81 PHE A O 1
ATOM 649 N N . ALA A 1 82 ? -11.898 0.120 -0.516 1.00 94.25 82 ALA A N 1
ATOM 650 C CA . ALA A 1 82 ? -12.740 1.071 0.211 1.00 94.25 82 ALA A CA 1
ATOM 651 C C . ALA A 1 82 ? -13.305 0.513 1.531 1.00 94.25 82 ALA A C 1
ATOM 653 O O . ALA A 1 82 ? -13.566 1.274 2.466 1.00 94.25 82 ALA A O 1
ATOM 654 N N . SER A 1 83 ? -13.537 -0.799 1.618 1.00 94.31 83 SER A N 1
ATOM 655 C CA . SER A 1 83 ? -13.933 -1.447 2.868 1.00 94.31 83 SER A CA 1
ATOM 656 C C . SER A 1 83 ? -12.744 -1.609 3.813 1.00 94.31 83 SER A C 1
ATOM 658 O O . SER A 1 83 ? -12.903 -1.362 5.004 1.00 94.31 83 SER A O 1
ATOM 660 N N . ALA A 1 84 ? -11.568 -1.974 3.299 1.00 94.75 84 ALA A N 1
ATOM 661 C CA . ALA A 1 84 ? -10.347 -2.121 4.083 1.00 94.75 84 ALA A CA 1
ATOM 662 C C . ALA A 1 84 ? -9.954 -0.793 4.747 1.00 94.75 84 ALA A C 1
ATOM 664 O O . ALA A 1 84 ? -9.836 -0.743 5.966 1.00 94.75 84 ALA A O 1
ATOM 665 N N . ILE A 1 85 ? -9.886 0.313 3.996 1.00 95.25 85 ILE A N 1
ATOM 666 C CA . ILE A 1 85 ? -9.546 1.635 4.560 1.00 95.25 85 ILE A CA 1
ATOM 667 C C . ILE A 1 85 ? -10.554 2.102 5.625 1.00 95.25 85 ILE A C 1
ATOM 669 O O . ILE A 1 85 ? -10.177 2.776 6.582 1.00 95.25 85 ILE A O 1
ATOM 673 N N . ARG A 1 86 ? -11.835 1.713 5.500 1.00 93.81 86 ARG A N 1
ATOM 674 C CA . ARG A 1 86 ? -12.868 1.981 6.514 1.00 93.81 86 ARG A CA 1
ATOM 675 C C . ARG A 1 86 ? -12.656 1.147 7.772 1.00 93.81 86 ARG A C 1
ATOM 677 O O . ARG A 1 86 ? -12.759 1.685 8.869 1.00 93.81 86 ARG A O 1
ATOM 684 N N . THR A 1 87 ? -12.347 -0.138 7.621 1.00 93.44 87 THR A N 1
ATOM 685 C CA . THR A 1 87 ? -12.018 -1.032 8.740 1.00 93.44 87 THR A CA 1
ATOM 686 C C . THR A 1 87 ? -10.782 -0.553 9.500 1.00 93.44 87 THR A C 1
ATOM 688 O O . THR A 1 87 ? -10.788 -0.544 10.726 1.00 93.44 87 THR A O 1
ATOM 691 N N . LEU A 1 88 ? -9.770 -0.070 8.782 1.00 93.50 88 LEU A N 1
ATOM 692 C CA . LEU A 1 88 ? -8.555 0.511 9.355 1.00 93.50 88 LEU A CA 1
ATOM 693 C C . LEU A 1 88 ? -8.761 1.925 9.928 1.00 93.50 88 LEU A C 1
ATOM 695 O O . LEU A 1 88 ? -7.832 2.503 10.476 1.00 93.50 88 LEU A O 1
ATOM 699 N N . GLN A 1 89 ? -9.964 2.501 9.817 1.00 91.38 89 GLN A N 1
ATOM 700 C CA . GLN A 1 89 ? -10.270 3.862 10.282 1.00 91.38 89 GLN A CA 1
ATOM 701 C C . GLN A 1 89 ? -9.331 4.927 9.679 1.00 91.38 89 GLN A C 1
ATOM 703 O O . GLN A 1 89 ? -9.023 5.929 10.324 1.00 91.38 89 GLN A O 1
ATOM 708 N N . MET A 1 90 ? -8.872 4.720 8.439 1.00 93.56 90 MET A N 1
ATOM 709 C CA . MET A 1 90 ? -7.974 5.654 7.760 1.00 93.56 90 MET A CA 1
ATOM 710 C C . MET A 1 90 ? -8.684 6.978 7.484 1.00 93.56 90 MET A C 1
ATOM 712 O O . MET A 1 90 ? -9.820 7.010 6.997 1.00 93.56 90 MET A O 1
ATOM 716 N N . THR A 1 91 ? -7.996 8.087 7.744 1.00 93.19 91 THR A N 1
ATOM 717 C CA . THR A 1 91 ? -8.498 9.411 7.375 1.00 93.19 91 THR A CA 1
ATOM 718 C C . THR A 1 91 ? -8.309 9.661 5.877 1.00 93.19 91 THR A C 1
ATOM 720 O O . THR A 1 91 ? -7.466 9.042 5.229 1.00 93.19 91 THR A O 1
ATOM 723 N N . THR A 1 92 ? -9.059 10.603 5.296 1.00 91.75 92 THR A N 1
ATOM 724 C CA . THR A 1 92 ? -8.890 10.971 3.877 1.00 91.75 92 THR A CA 1
ATOM 725 C C . THR A 1 92 ? -7.439 11.335 3.525 1.00 91.75 92 THR A C 1
ATOM 727 O O . THR A 1 92 ? -6.944 10.831 2.515 1.00 91.75 92 THR A O 1
ATOM 730 N N . PRO A 1 93 ? -6.713 12.133 4.338 1.00 92.31 93 PRO A N 1
ATOM 731 C CA . PRO A 1 93 ? -5.293 12.384 4.100 1.00 92.31 93 PRO A CA 1
ATOM 732 C C . PRO A 1 93 ? -4.417 11.122 4.116 1.00 92.31 93 PRO A C 1
ATOM 734 O O . PRO A 1 93 ? -3.469 11.038 3.342 1.00 92.31 93 PRO A O 1
ATOM 737 N N . ASP A 1 94 ? -4.726 10.134 4.959 1.00 93.25 94 ASP A N 1
ATOM 738 C CA . ASP A 1 94 ? -3.966 8.877 5.015 1.00 93.25 94 ASP A CA 1
ATOM 739 C C . ASP A 1 94 ? -4.131 8.073 3.727 1.00 93.25 94 ASP A C 1
ATOM 741 O O . ASP A 1 94 ? -3.157 7.555 3.183 1.00 93.25 94 ASP A O 1
ATOM 745 N N . VAL A 1 95 ? -5.363 8.020 3.213 1.00 93.12 95 VAL A N 1
ATOM 746 C CA . VAL A 1 95 ? -5.683 7.364 1.942 1.00 93.12 95 VAL A CA 1
ATOM 747 C C . VAL A 1 95 ? -4.967 8.062 0.790 1.00 93.12 95 VAL A C 1
ATOM 749 O O . VAL A 1 95 ? -4.344 7.387 -0.025 1.00 93.12 95 VAL A O 1
ATOM 752 N N . ILE A 1 96 ? -5.010 9.398 0.731 1.00 92.62 96 ILE A N 1
ATOM 753 C CA . ILE A 1 96 ? -4.320 10.164 -0.315 1.00 92.62 96 ILE A CA 1
ATOM 754 C C . ILE A 1 96 ? -2.816 9.894 -0.261 1.00 92.62 96 ILE A C 1
ATOM 756 O O . ILE A 1 96 ? -2.241 9.518 -1.276 1.00 92.62 96 ILE A O 1
ATOM 760 N N . ASN A 1 97 ? -2.190 10.004 0.914 1.00 92.56 97 ASN A N 1
ATOM 761 C CA . ASN A 1 97 ? -0.753 9.771 1.074 1.00 92.56 97 ASN A CA 1
ATOM 762 C C . ASN A 1 97 ? -0.350 8.355 0.647 1.00 92.56 97 ASN A C 1
ATOM 764 O O . ASN A 1 97 ? 0.604 8.185 -0.114 1.00 92.56 97 ASN A O 1
ATOM 768 N N . PHE A 1 98 ? -1.098 7.344 1.094 1.00 94.31 98 PHE A N 1
ATOM 769 C CA . PHE A 1 98 ? -0.831 5.955 0.739 1.00 94.31 98 PHE A CA 1
ATOM 770 C C . PHE A 1 98 ? -0.971 5.715 -0.770 1.00 94.31 98 PHE A C 1
ATOM 772 O O . PHE A 1 98 ? -0.056 5.188 -1.402 1.00 94.31 98 PHE A O 1
ATOM 779 N N . VAL A 1 99 ? -2.094 6.127 -1.368 1.00 94.44 99 VAL A N 1
ATOM 780 C CA . VAL A 1 99 ? -2.361 5.913 -2.800 1.00 94.44 99 VAL A CA 1
ATOM 781 C C . VAL A 1 99 ? -1.371 6.703 -3.660 1.00 94.44 99 VAL A C 1
ATOM 783 O O . VAL A 1 99 ? -0.925 6.204 -4.691 1.00 94.44 99 VAL A O 1
ATOM 786 N N . THR A 1 100 ? -0.947 7.885 -3.214 1.00 92.69 100 THR A N 1
ATOM 787 C CA . THR A 1 100 ? 0.113 8.665 -3.857 1.00 92.69 100 THR A CA 1
ATOM 788 C C . THR A 1 100 ? 1.423 7.886 -3.923 1.00 92.69 100 THR A C 1
ATOM 790 O O . THR A 1 100 ? 2.007 7.742 -5.001 1.00 92.69 100 THR A O 1
ATOM 793 N N . LEU A 1 101 ? 1.878 7.343 -2.791 1.00 91.38 101 LEU A N 1
ATOM 794 C CA . LEU A 1 101 ? 3.090 6.523 -2.743 1.00 91.38 101 LEU A CA 1
ATOM 795 C C . LEU A 1 101 ? 2.942 5.271 -3.614 1.00 91.38 101 LEU A C 1
ATOM 797 O O . LEU A 1 101 ? 3.829 4.969 -4.412 1.00 91.38 101 LEU A O 1
ATOM 801 N N . TYR A 1 102 ? 1.794 4.599 -3.537 1.00 92.44 102 TYR A N 1
ATOM 802 C CA . TYR A 1 102 ? 1.474 3.438 -4.364 1.00 92.44 102 TYR A CA 1
ATOM 803 C C . TYR A 1 102 ? 1.583 3.745 -5.867 1.00 92.44 102 TYR A C 1
ATOM 805 O O . TYR A 1 102 ? 2.240 3.006 -6.605 1.00 92.44 102 TYR A O 1
ATOM 813 N N . ILE A 1 103 ? 1.002 4.859 -6.330 1.00 91.38 103 ILE A N 1
ATOM 814 C CA . ILE A 1 103 ? 1.076 5.294 -7.733 1.00 91.38 103 ILE A CA 1
ATOM 815 C C . ILE A 1 103 ? 2.525 5.557 -8.140 1.00 91.38 103 ILE A C 1
ATOM 817 O O . ILE A 1 103 ? 2.932 5.125 -9.220 1.00 91.38 103 ILE A O 1
ATOM 821 N N . LYS A 1 104 ? 3.313 6.229 -7.291 1.00 90.00 104 LYS A N 1
ATOM 822 C CA . LYS A 1 104 ? 4.728 6.516 -7.565 1.00 90.00 104 LYS A CA 1
ATOM 823 C C . LYS A 1 104 ? 5.534 5.229 -7.747 1.00 90.00 104 LYS A C 1
ATOM 825 O O . LYS A 1 104 ? 6.207 5.082 -8.767 1.00 90.00 104 LYS A O 1
ATOM 830 N N . PHE A 1 105 ? 5.402 4.260 -6.840 1.00 89.44 105 PHE A N 1
ATOM 831 C CA . PHE A 1 105 ? 6.077 2.963 -6.973 1.00 89.44 105 PHE A CA 1
ATOM 832 C C . PHE A 1 105 ? 5.606 2.180 -8.205 1.00 89.44 105 PHE A C 1
ATOM 834 O O . PHE A 1 105 ? 6.423 1.584 -8.910 1.00 89.44 105 PHE A O 1
ATOM 841 N N . HIS A 1 106 ? 4.309 2.211 -8.512 1.00 90.00 106 HIS A N 1
ATOM 842 C CA . HIS A 1 106 ? 3.758 1.554 -9.695 1.00 90.00 106 HIS A CA 1
ATOM 843 C C . HIS A 1 106 ? 4.293 2.173 -10.998 1.00 90.00 106 HIS A C 1
ATOM 845 O O . HIS A 1 106 ? 4.716 1.444 -11.898 1.00 90.00 106 HIS A O 1
ATOM 851 N N . ARG A 1 107 ? 4.325 3.512 -11.098 1.00 89.50 107 ARG A N 1
ATOM 852 C CA . ARG A 1 107 ? 4.903 4.247 -12.238 1.00 89.50 107 ARG A CA 1
ATOM 853 C C . ARG A 1 107 ? 6.394 3.921 -12.388 1.00 89.50 107 ARG A C 1
ATOM 855 O O . ARG A 1 107 ? 6.813 3.553 -13.482 1.00 89.50 107 ARG A O 1
ATOM 862 N N . ALA A 1 108 ? 7.167 3.973 -11.301 1.00 87.62 108 ALA A N 1
ATOM 863 C CA . ALA A 1 108 ? 8.597 3.657 -11.309 1.00 87.62 108 ALA A CA 1
ATOM 864 C C . ALA A 1 108 ? 8.874 2.214 -11.759 1.00 87.62 108 ALA A C 1
ATOM 866 O O . ALA A 1 108 ? 9.717 1.985 -12.623 1.00 87.62 108 ALA A O 1
ATOM 867 N N . THR A 1 109 ? 8.113 1.245 -11.243 1.00 87.94 109 THR A N 1
ATOM 868 C CA . THR A 1 109 ? 8.271 -0.169 -11.619 1.00 87.94 109 THR A CA 1
ATOM 869 C C . THR A 1 109 ? 7.918 -0.404 -13.085 1.00 87.94 109 THR A C 1
ATOM 871 O O . THR A 1 109 ? 8.631 -1.125 -13.778 1.00 87.94 109 THR A O 1
ATOM 874 N N . LYS A 1 110 ? 6.861 0.244 -13.595 1.00 88.81 110 LYS A N 1
ATOM 875 C CA . LYS A 1 110 ? 6.503 0.179 -15.020 1.00 88.81 110 LYS A CA 1
ATOM 876 C C . LYS A 1 110 ? 7.561 0.799 -15.927 1.00 88.81 110 LYS A C 1
ATOM 878 O O . LYS A 1 110 ? 7.838 0.245 -16.986 1.00 88.81 110 LYS A O 1
ATOM 883 N N . LEU A 1 111 ? 8.136 1.935 -15.531 1.00 87.94 111 LEU A N 1
ATOM 884 C CA . LEU A 1 111 ? 9.213 2.584 -16.280 1.00 87.94 111 LEU A CA 1
ATOM 885 C C . LEU A 1 111 ? 10.465 1.706 -16.324 1.00 87.94 111 LEU A C 1
ATOM 887 O O . LEU A 1 111 ? 11.034 1.524 -17.397 1.00 87.94 111 LEU A O 1
ATOM 891 N N . TRP A 1 112 ? 10.845 1.116 -15.188 1.00 87.81 112 TRP A N 1
ATOM 892 C CA . TRP A 1 112 ? 11.944 0.156 -15.122 1.00 87.81 112 TRP A CA 1
ATOM 893 C C . TRP A 1 112 ? 11.681 -1.065 -16.013 1.00 87.81 112 TRP A C 1
ATOM 895 O O . TRP A 1 112 ? 12.508 -1.371 -16.865 1.00 87.81 112 TRP A O 1
ATOM 905 N N . ALA A 1 113 ? 10.512 -1.705 -15.897 1.00 86.62 113 ALA A N 1
ATOM 906 C CA . ALA A 1 113 ? 10.167 -2.876 -16.706 1.00 86.62 113 ALA A CA 1
ATOM 907 C C . ALA A 1 113 ? 10.232 -2.566 -18.210 1.00 86.62 113 ALA A C 1
ATOM 909 O O . ALA A 1 113 ? 10.882 -3.282 -18.963 1.00 86.62 113 ALA A O 1
ATOM 910 N N . LYS A 1 114 ? 9.664 -1.427 -18.630 1.00 88.50 114 LYS A N 1
ATOM 911 C CA . LYS A 1 114 ? 9.737 -0.959 -20.018 1.00 88.50 114 LYS A CA 1
ATOM 912 C C . LYS A 1 114 ? 11.183 -0.751 -20.484 1.00 88.50 114 LYS A C 1
ATOM 914 O O . LYS A 1 114 ? 11.532 -1.167 -21.583 1.00 88.50 114 LYS A O 1
ATOM 919 N N . LYS A 1 115 ? 12.028 -0.127 -19.657 1.00 85.06 115 LYS A N 1
ATOM 920 C CA . LYS A 1 115 ? 13.448 0.091 -19.970 1.00 85.06 115 LYS A CA 1
ATOM 921 C C . LYS A 1 115 ? 14.191 -1.234 -20.161 1.00 85.06 115 LYS A C 1
ATOM 923 O O . LYS A 1 115 ? 15.012 -1.341 -21.070 1.00 85.06 115 LYS A O 1
ATOM 928 N N . ILE A 1 116 ? 13.903 -2.234 -19.328 1.00 84.19 116 ILE A N 1
ATOM 929 C CA . ILE A 1 116 ? 14.479 -3.579 -19.447 1.00 84.19 116 ILE A CA 1
ATOM 930 C C . ILE A 1 116 ? 14.011 -4.258 -20.737 1.00 84.19 116 ILE A C 1
ATOM 932 O O . ILE A 1 116 ? 14.855 -4.749 -21.483 1.00 84.19 116 ILE A O 1
ATOM 936 N N . ASP A 1 117 ? 12.711 -4.216 -21.036 1.00 85.31 117 ASP A N 1
ATOM 937 C CA . ASP A 1 117 ? 12.128 -4.816 -22.244 1.00 85.31 117 ASP A CA 1
ATOM 938 C C . ASP A 1 117 ? 12.670 -4.189 -23.541 1.00 85.31 117 ASP A C 1
ATOM 940 O O . ASP A 1 117 ? 12.833 -4.870 -24.554 1.00 85.31 117 ASP A O 1
ATOM 944 N N . GLU A 1 118 ? 12.964 -2.886 -23.521 1.00 86.88 118 GLU A N 1
ATOM 945 C CA . GLU A 1 118 ? 13.524 -2.147 -24.659 1.00 86.88 118 GLU A CA 1
ATOM 946 C C . GLU A 1 118 ? 15.053 -2.308 -24.794 1.00 86.88 118 GLU A C 1
ATOM 948 O O . GLU A 1 118 ? 15.618 -1.974 -25.839 1.00 86.88 118 GLU A O 1
ATOM 953 N N . THR A 1 119 ? 15.741 -2.836 -23.774 1.00 83.06 119 THR A N 1
ATOM 954 C CA . THR A 1 119 ? 17.196 -3.045 -23.807 1.00 83.06 119 THR A CA 1
ATOM 955 C C . THR A 1 119 ? 17.542 -4.359 -24.512 1.00 83.06 119 THR A C 1
ATOM 957 O O . THR A 1 119 ? 16.972 -5.411 -24.233 1.00 83.06 119 THR A O 1
ATOM 960 N N . SER A 1 120 ? 18.530 -4.338 -25.413 1.00 81.19 120 SER A N 1
ATOM 961 C CA . SER A 1 120 ? 18.957 -5.563 -26.095 1.00 81.19 120 SER A CA 1
ATOM 962 C C . SER A 1 120 ? 19.580 -6.573 -25.117 1.00 81.19 120 SER A C 1
ATOM 964 O O . SER A 1 120 ? 20.336 -6.211 -24.215 1.00 81.19 120 SER A O 1
ATOM 966 N N . VAL A 1 121 ? 19.332 -7.871 -25.327 1.00 75.88 121 VAL A N 1
ATOM 967 C CA . VAL A 1 121 ? 19.924 -8.949 -24.505 1.00 75.88 121 VAL A CA 1
ATOM 968 C C . VAL A 1 121 ? 21.456 -8.882 -24.511 1.00 75.88 121 VAL A C 1
ATOM 970 O O . VAL A 1 121 ? 22.098 -9.167 -23.504 1.00 75.88 121 VAL A O 1
ATOM 973 N N . SER A 1 122 ? 22.058 -8.460 -25.626 1.00 73.50 122 SER A N 1
ATOM 974 C CA . SER A 1 122 ? 23.504 -8.251 -25.733 1.00 73.50 122 SER A CA 1
ATOM 975 C C . SER A 1 122 ? 24.001 -7.113 -24.840 1.00 73.50 122 SER A C 1
ATOM 977 O O . SER A 1 122 ? 25.074 -7.238 -24.257 1.00 73.50 122 SER A O 1
ATOM 979 N N . ASP A 1 123 ? 23.232 -6.033 -24.697 1.00 74.69 123 ASP A N 1
ATOM 980 C CA . ASP A 1 123 ? 23.560 -4.926 -23.796 1.00 74.69 123 ASP A CA 1
ATOM 981 C C . ASP A 1 123 ? 23.399 -5.319 -22.328 1.00 74.69 123 ASP A C 1
ATOM 983 O O . ASP A 1 123 ? 24.271 -4.990 -21.524 1.00 74.69 123 ASP A O 1
ATOM 987 N N . LEU A 1 124 ? 22.350 -6.080 -21.995 1.00 72.81 124 LEU A N 1
ATOM 988 C CA . LEU A 1 124 ? 22.149 -6.634 -20.652 1.00 72.81 124 LEU A CA 1
ATOM 989 C C . LEU A 1 124 ? 23.300 -7.575 -20.259 1.00 72.81 124 LEU A C 1
ATOM 991 O O . LEU A 1 124 ? 23.896 -7.408 -19.198 1.00 72.81 124 LEU A O 1
ATOM 995 N N . LEU A 1 125 ? 23.676 -8.510 -21.143 1.00 71.06 125 LEU A N 1
ATOM 996 C CA . LEU A 1 125 ? 24.770 -9.462 -20.903 1.00 71.06 125 LEU A CA 1
ATOM 997 C C . LEU A 1 125 ? 26.147 -8.791 -20.851 1.00 71.06 125 LEU A C 1
ATOM 999 O O . LEU A 1 125 ? 27.005 -9.188 -20.064 1.00 71.06 125 LEU A O 1
ATOM 1003 N N . ARG A 1 126 ? 26.372 -7.765 -21.681 1.00 69.69 126 ARG A N 1
ATOM 1004 C CA . ARG A 1 126 ? 27.608 -6.972 -21.663 1.00 69.69 126 ARG A CA 1
ATOM 1005 C C . ARG A 1 126 ? 27.781 -6.242 -20.332 1.00 69.69 126 ARG A C 1
ATOM 1007 O O . ARG A 1 126 ? 28.904 -6.166 -19.848 1.00 69.69 126 ARG A O 1
ATOM 1014 N N . LYS A 1 127 ? 26.689 -5.737 -19.752 1.00 63.84 127 LYS A N 1
ATOM 1015 C CA . LYS A 1 127 ? 26.689 -5.040 -18.458 1.00 63.84 127 LYS A CA 1
ATOM 1016 C C . LYS A 1 127 ? 26.716 -5.986 -17.251 1.00 63.84 127 LYS A C 1
ATOM 1018 O O . LYS A 1 127 ? 27.184 -5.579 -16.198 1.00 63.84 127 LYS A O 1
ATOM 1023 N N . SER A 1 128 ? 26.283 -7.243 -17.403 1.00 63.22 128 SER A N 1
ATOM 1024 C CA . SER A 1 128 ? 26.397 -8.278 -16.359 1.00 63.22 128 SER A CA 1
ATOM 1025 C C . SER A 1 128 ? 27.734 -9.037 -16.360 1.00 63.22 128 SER A C 1
ATOM 1027 O O . SER A 1 128 ? 27.967 -9.863 -15.480 1.00 63.22 128 SER A O 1
ATOM 1029 N N . GLY A 1 129 ? 28.579 -8.839 -17.378 1.00 59.00 129 GLY A N 1
ATOM 1030 C CA . GLY A 1 129 ? 29.913 -9.442 -17.479 1.00 59.00 129 GLY A CA 1
ATOM 1031 C C . GLY A 1 129 ? 30.962 -8.737 -16.607 1.00 59.00 129 GLY A C 1
ATOM 1032 O O . GLY A 1 129 ? 30.740 -7.635 -16.128 1.00 59.00 129 GLY A O 1
ATOM 1033 N N . GLU A 1 130 ? 32.135 -9.359 -16.436 1.00 51.69 130 GLU A N 1
ATOM 1034 C CA . GLU A 1 130 ? 33.227 -8.994 -15.499 1.00 51.69 130 GLU A CA 1
ATOM 1035 C C . GLU A 1 130 ? 33.802 -7.560 -15.600 1.00 51.69 130 GLU A C 1
ATOM 1037 O O . GLU A 1 130 ? 34.668 -7.185 -14.808 1.00 51.69 130 GLU A O 1
ATOM 1042 N N . HIS A 1 131 ? 33.344 -6.736 -16.543 1.00 50.41 131 HIS A N 1
ATOM 1043 C CA . HIS A 1 131 ? 33.556 -5.293 -16.486 1.00 50.41 131 HIS A CA 1
ATOM 1044 C C . HIS A 1 131 ? 32.414 -4.675 -15.699 1.00 50.41 131 HIS A C 1
ATOM 1046 O O . HIS A 1 131 ? 31.398 -4.321 -16.285 1.00 50.41 131 HIS A O 1
ATOM 1052 N N . TRP A 1 132 ? 32.612 -4.550 -14.384 1.00 50.38 132 TRP A N 1
ATOM 1053 C CA . TRP A 1 132 ? 31.765 -3.743 -13.514 1.00 50.38 132 TRP A CA 1
ATOM 1054 C C . TRP A 1 132 ? 31.582 -2.364 -14.157 1.00 50.38 132 TRP A C 1
ATOM 1056 O O . TRP A 1 132 ? 32.544 -1.585 -14.191 1.00 50.38 132 TRP A O 1
ATOM 1066 N N . PRO A 1 133 ? 30.389 -2.051 -14.687 1.00 53.38 133 PRO A N 1
ATOM 1067 C CA . PRO A 1 133 ? 30.054 -0.678 -15.012 1.00 53.38 133 PRO A CA 1
ATOM 1068 C C . PRO A 1 133 ? 30.212 0.139 -13.720 1.00 53.38 133 PRO A C 1
ATOM 1070 O O . PRO A 1 133 ? 30.070 -0.409 -12.620 1.00 53.38 133 PRO A O 1
ATOM 1073 N N . GLY A 1 134 ? 30.537 1.431 -13.812 1.00 53.78 134 GLY A N 1
ATOM 1074 C CA . GLY A 1 134 ? 30.514 2.293 -12.624 1.00 53.78 134 GLY A CA 1
ATOM 1075 C C . GLY A 1 134 ? 29.171 2.150 -11.894 1.00 53.78 134 GLY A C 1
ATOM 1076 O O . GLY A 1 134 ? 28.167 1.853 -12.534 1.00 53.78 134 GLY A O 1
ATOM 1077 N N . VAL A 1 135 ? 29.143 2.335 -10.569 1.00 52.94 135 VAL A N 1
ATOM 1078 C CA . VAL A 1 135 ? 27.929 2.174 -9.729 1.00 52.94 135 VAL A CA 1
ATOM 1079 C C . VAL A 1 135 ? 26.698 2.866 -10.349 1.00 52.94 135 VAL A C 1
ATOM 1081 O O . VAL A 1 135 ? 25.613 2.295 -10.367 1.00 52.94 135 VAL A O 1
ATOM 1084 N N . ASP A 1 136 ? 26.916 4.019 -10.982 1.00 52.88 136 ASP A N 1
ATOM 1085 C CA . ASP A 1 136 ? 25.913 4.832 -11.686 1.00 52.88 136 ASP A CA 1
ATOM 1086 C C . ASP A 1 136 ? 25.287 4.142 -12.927 1.00 52.88 136 ASP A C 1
ATOM 1088 O O . ASP A 1 136 ? 24.111 4.313 -13.231 1.00 52.88 136 ASP A O 1
ATOM 1092 N N . GLU A 1 137 ? 26.040 3.298 -13.644 1.00 52.81 137 GLU A N 1
ATOM 1093 C CA . GLU A 1 137 ? 25.559 2.570 -14.832 1.00 52.81 137 GLU A CA 1
ATOM 1094 C C . GLU A 1 137 ? 24.786 1.280 -14.483 1.00 52.81 137 GLU A C 1
ATOM 1096 O O . GLU A 1 137 ? 24.060 0.753 -15.335 1.00 52.81 137 GLU A O 1
ATOM 1101 N N . MET A 1 138 ? 24.944 0.766 -13.254 1.00 54.53 138 MET A N 1
ATOM 1102 C CA . MET A 1 138 ? 24.231 -0.409 -12.719 1.00 54.53 138 MET A CA 1
ATOM 1103 C C . MET A 1 138 ? 22.910 -0.034 -12.030 1.00 54.53 138 MET A C 1
ATOM 1105 O O . MET A 1 138 ? 21.941 -0.797 -12.114 1.00 54.53 138 MET A O 1
ATOM 1109 N N . ASP A 1 139 ? 22.832 1.147 -11.409 1.00 59.41 139 ASP A N 1
ATOM 1110 C CA . ASP A 1 139 ? 21.593 1.676 -10.810 1.00 59.41 139 ASP A CA 1
ATOM 1111 C C . ASP A 1 139 ? 20.460 1.763 -11.842 1.00 59.41 139 ASP A C 1
ATOM 1113 O O . ASP A 1 139 ? 19.302 1.464 -11.559 1.00 59.41 139 ASP A O 1
ATOM 1117 N N . ASP A 1 140 ? 20.828 2.035 -13.089 1.00 64.00 140 ASP A N 1
ATOM 1118 C CA . ASP A 1 140 ? 19.942 2.185 -14.232 1.00 64.00 140 ASP A CA 1
ATOM 1119 C C . ASP A 1 140 ? 19.132 0.927 -14.609 1.00 64.00 140 ASP A C 1
ATOM 1121 O O . ASP A 1 140 ? 18.115 1.043 -15.304 1.00 64.00 140 ASP A O 1
ATOM 1125 N N . TYR A 1 141 ? 19.584 -0.256 -14.178 1.00 65.88 141 TYR A N 1
ATOM 1126 C CA . TYR A 1 141 ? 18.955 -1.561 -14.434 1.00 65.88 141 TYR A CA 1
ATOM 1127 C C . TYR A 1 141 ? 18.486 -2.249 -13.152 1.00 65.88 141 TYR A C 1
ATOM 1129 O O . TYR A 1 141 ? 17.838 -3.298 -13.212 1.00 65.88 141 TYR A O 1
ATOM 1137 N N . THR A 1 142 ? 18.776 -1.658 -11.994 1.00 74.62 142 THR A N 1
ATOM 1138 C CA . THR A 1 142 ? 18.351 -2.194 -10.707 1.00 74.62 142 THR A CA 1
ATOM 1139 C C . THR A 1 142 ? 16.855 -1.951 -10.530 1.00 74.62 142 THR A C 1
ATOM 1141 O O . THR A 1 142 ? 16.359 -0.839 -10.717 1.00 74.62 142 THR A O 1
ATOM 1144 N N . ARG A 1 143 ? 16.108 -3.012 -10.195 1.00 79.12 143 ARG A N 1
ATOM 1145 C CA . ARG A 1 143 ? 14.670 -2.907 -9.920 1.00 79.12 143 ARG A CA 1
ATOM 1146 C C . ARG A 1 143 ? 14.448 -1.913 -8.773 1.00 79.12 143 ARG A C 1
ATOM 1148 O O . ARG A 1 143 ? 15.108 -2.053 -7.741 1.00 79.12 143 ARG A O 1
ATOM 1155 N N . PRO A 1 144 ? 13.504 -0.961 -8.899 1.00 82.12 144 PRO A N 1
ATOM 1156 C CA . PRO A 1 144 ? 13.124 -0.101 -7.788 1.00 82.12 144 PRO A CA 1
ATOM 1157 C C . PRO A 1 144 ? 12.732 -0.941 -6.570 1.00 82.12 144 PRO A C 1
ATOM 1159 O O . PRO A 1 144 ? 11.872 -1.816 -6.678 1.00 82.12 144 PRO A O 1
ATOM 1162 N N . ARG A 1 145 ? 13.353 -0.673 -5.416 1.00 81.12 145 ARG A N 1
ATOM 1163 C CA . ARG A 1 145 ? 13.030 -1.374 -4.167 1.00 81.12 145 ARG A CA 1
ATOM 1164 C C . ARG A 1 145 ? 11.578 -1.092 -3.790 1.00 81.12 145 ARG A C 1
ATOM 1166 O O . ARG A 1 145 ? 11.197 0.069 -3.627 1.00 81.12 145 ARG A O 1
ATOM 1173 N N . LEU A 1 146 ? 10.780 -2.144 -3.637 1.00 83.00 146 LEU A N 1
ATOM 1174 C CA . LEU A 1 146 ? 9.396 -2.041 -3.196 1.00 83.00 146 LEU A CA 1
ATOM 1175 C C . LEU A 1 146 ? 9.283 -2.221 -1.680 1.00 83.00 146 LEU A C 1
ATOM 1177 O O . LEU A 1 146 ? 10.013 -3.027 -1.097 1.00 83.00 146 LEU A O 1
ATOM 1181 N N . PRO A 1 147 ? 8.304 -1.562 -1.036 1.00 79.38 147 PRO A N 1
ATOM 1182 C CA . PRO A 1 147 ? 7.997 -1.795 0.376 1.00 79.38 147 PRO A CA 1
ATOM 1183 C C . PRO A 1 147 ? 7.617 -3.250 0.701 1.00 79.38 147 PRO A C 1
ATOM 1185 O O . PRO A 1 147 ? 7.715 -3.664 1.848 1.00 79.38 147 PRO A O 1
ATOM 1188 N N . THR A 1 148 ? 7.205 -4.038 -0.297 1.00 80.38 148 THR A N 1
ATOM 1189 C CA . THR A 1 148 ? 6.835 -5.455 -0.146 1.00 80.38 148 THR A CA 1
ATOM 1190 C C . THR A 1 148 ? 7.992 -6.435 -0.368 1.00 80.38 148 THR A C 1
ATOM 1192 O O . THR A 1 148 ? 7.793 -7.641 -0.200 1.00 80.38 148 THR A O 1
ATOM 1195 N N . ASP A 1 149 ? 9.175 -5.956 -0.773 1.00 79.00 149 ASP A N 1
ATOM 1196 C CA . ASP A 1 149 ? 10.326 -6.821 -1.079 1.00 79.00 149 ASP A CA 1
ATOM 1197 C C . ASP A 1 149 ? 10.874 -7.499 0.181 1.00 79.00 149 ASP A C 1
ATOM 1199 O O . ASP A 1 149 ? 11.213 -8.680 0.168 1.00 79.00 149 ASP A O 1
ATOM 1203 N N . VAL A 1 150 ? 10.942 -6.751 1.284 1.00 74.94 150 VAL A N 1
ATOM 1204 C CA . VAL A 1 150 ? 11.381 -7.246 2.589 1.00 74.94 150 VAL A CA 1
ATOM 1205 C C . VAL A 1 150 ? 10.484 -6.628 3.650 1.00 74.94 150 VAL A C 1
ATOM 1207 O O . VAL A 1 150 ? 10.445 -5.408 3.777 1.00 74.94 150 VAL A O 1
ATOM 1210 N N . LEU A 1 151 ? 9.788 -7.473 4.412 1.00 80.81 151 LEU A N 1
ATOM 1211 C CA . LEU A 1 151 ? 9.133 -7.059 5.649 1.00 80.81 151 LEU A CA 1
ATOM 1212 C C . LEU A 1 151 ? 10.057 -7.407 6.814 1.00 80.81 151 LEU A C 1
ATOM 1214 O O . LEU A 1 151 ? 10.184 -8.580 7.182 1.00 80.81 151 LEU A O 1
ATOM 1218 N N . GLU A 1 152 ? 10.721 -6.391 7.356 1.00 83.69 152 GLU A N 1
ATOM 1219 C CA . GLU A 1 152 ? 11.581 -6.548 8.523 1.00 83.69 152 GLU A CA 1
ATOM 1220 C C . GLU A 1 152 ? 10.738 -6.916 9.757 1.00 83.69 152 GLU A C 1
ATOM 1222 O O . GLU A 1 152 ? 9.564 -6.565 9.858 1.00 83.69 152 GLU A O 1
ATOM 1227 N N . ASN A 1 153 ? 11.324 -7.650 10.706 1.00 84.88 153 ASN A N 1
ATOM 1228 C CA . ASN A 1 153 ? 10.630 -8.033 11.940 1.00 84.88 153 ASN A CA 1
ATOM 1229 C C . ASN A 1 153 ? 10.024 -6.848 12.723 1.00 84.88 153 ASN A C 1
ATOM 1231 O O . ASN A 1 153 ? 8.874 -6.989 13.131 1.00 84.88 153 ASN A O 1
ATOM 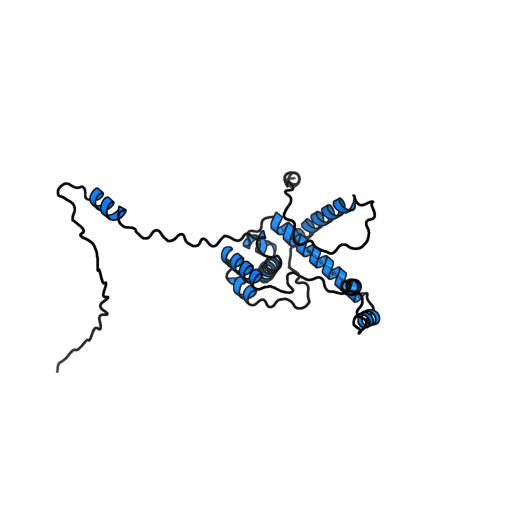1235 N N . PRO A 1 154 ? 10.700 -5.693 12.912 1.00 87.62 154 PRO A N 1
ATOM 1236 C CA . PRO A 1 154 ? 10.072 -4.554 13.589 1.00 87.62 154 PRO A CA 1
ATOM 1237 C C . PRO A 1 154 ? 8.826 -4.039 12.853 1.00 87.62 154 PRO A C 1
ATOM 1239 O O . PRO A 1 154 ? 7.787 -3.847 13.478 1.00 87.62 154 PRO A O 1
ATOM 1242 N N . ASP A 1 155 ? 8.894 -3.898 11.526 1.00 89.06 155 ASP A N 1
ATOM 1243 C CA . ASP A 1 155 ? 7.759 -3.474 10.697 1.00 89.06 155 ASP A CA 1
ATOM 1244 C C . ASP A 1 155 ? 6.591 -4.476 10.780 1.00 89.06 155 ASP A C 1
ATOM 1246 O O . ASP A 1 155 ? 5.418 -4.096 10.765 1.00 89.06 155 ASP A O 1
ATOM 1250 N N . ARG A 1 156 ? 6.908 -5.776 10.874 1.00 90.38 156 ARG A N 1
ATOM 1251 C CA . ARG A 1 156 ? 5.925 -6.855 11.049 1.00 90.38 156 ARG A CA 1
ATOM 1252 C C . ARG A 1 156 ? 5.224 -6.755 12.395 1.00 90.38 156 ARG A C 1
ATOM 1254 O O . ARG A 1 156 ? 3.999 -6.808 12.444 1.00 90.38 156 ARG A O 1
ATOM 1261 N N . GLU A 1 157 ? 5.987 -6.623 13.474 1.00 91.50 157 GLU A N 1
ATOM 1262 C CA . GLU A 1 157 ? 5.450 -6.499 14.830 1.00 91.50 157 GLU A CA 1
ATOM 1263 C C . GLU A 1 157 ? 4.553 -5.262 14.952 1.00 91.50 157 GLU A C 1
ATOM 1265 O O . GLU A 1 157 ? 3.462 -5.345 15.520 1.00 91.50 157 GLU A O 1
ATOM 1270 N N . GLU A 1 158 ? 4.960 -4.142 14.350 1.00 92.31 158 GLU A N 1
ATOM 1271 C CA . GLU A 1 158 ? 4.164 -2.917 14.297 1.00 92.31 158 GLU A CA 1
ATOM 1272 C C . GLU A 1 158 ? 2.847 -3.116 13.535 1.00 92.31 158 GLU A C 1
ATOM 1274 O O . GLU A 1 158 ? 1.776 -2.750 14.029 1.00 92.31 158 GLU A O 1
ATOM 1279 N N . ALA A 1 159 ? 2.902 -3.755 12.363 1.00 92.38 159 ALA A N 1
ATOM 1280 C CA . ALA A 1 159 ? 1.720 -4.052 11.564 1.00 92.38 159 ALA A CA 1
ATOM 1281 C C . ALA A 1 159 ? 0.741 -4.986 12.298 1.00 92.38 159 ALA A C 1
ATOM 1283 O O . ALA A 1 159 ? -0.465 -4.726 12.321 1.00 92.38 159 ALA A O 1
ATOM 1284 N N . ILE A 1 160 ? 1.253 -6.040 12.942 1.00 93.12 160 ILE A N 1
ATOM 1285 C CA . ILE A 1 160 ? 0.457 -6.976 13.747 1.00 93.12 160 ILE A CA 1
ATOM 1286 C C . ILE A 1 160 ? -0.200 -6.242 14.914 1.00 93.12 160 ILE A C 1
ATOM 1288 O O . ILE A 1 160 ? -1.407 -6.369 15.126 1.00 93.12 160 ILE A O 1
ATOM 1292 N N . LYS A 1 161 ? 0.564 -5.437 15.655 1.00 93.19 161 LYS A N 1
ATOM 1293 C CA . LYS A 1 161 ? 0.038 -4.670 16.785 1.00 93.19 161 LYS A CA 1
ATOM 1294 C C . LYS A 1 161 ? -1.072 -3.716 16.350 1.00 93.19 161 LYS A C 1
ATOM 1296 O O . LYS A 1 161 ? -2.116 -3.647 17.000 1.00 93.19 161 LYS A O 1
ATOM 1301 N N . TYR A 1 162 ? -0.887 -3.035 15.221 1.00 94.12 162 TYR A N 1
ATOM 1302 C CA . TYR A 1 162 ? -1.914 -2.171 14.656 1.00 94.12 162 TYR A CA 1
ATOM 1303 C C . TYR A 1 162 ? -3.180 -2.950 14.259 1.00 94.12 162 TYR A C 1
ATOM 1305 O O . TYR A 1 162 ? -4.282 -2.515 14.600 1.00 94.12 162 TYR A O 1
ATOM 1313 N N . LEU A 1 163 ? -3.056 -4.120 13.616 1.00 93.12 163 LEU A N 1
ATOM 1314 C CA . LEU A 1 163 ? -4.205 -4.970 13.269 1.00 93.12 163 LEU A CA 1
ATOM 1315 C C . LEU A 1 163 ? -5.006 -5.419 14.494 1.00 93.12 163 LEU A C 1
ATOM 1317 O O . LEU A 1 163 ? -6.236 -5.322 14.492 1.00 93.12 163 LEU A O 1
ATOM 1321 N N . ARG A 1 164 ? -4.323 -5.866 15.552 1.00 92.44 164 ARG A N 1
ATOM 1322 C CA . ARG A 1 164 ? -4.973 -6.250 16.814 1.00 92.44 164 ARG A CA 1
ATOM 1323 C C . ARG A 1 164 ? -5.760 -5.087 17.405 1.00 92.44 164 ARG A C 1
ATOM 1325 O O . ARG A 1 164 ? -6.921 -5.242 17.777 1.00 92.44 164 ARG A O 1
ATOM 1332 N N . GLN A 1 165 ? -5.167 -3.894 17.400 1.00 92.25 165 GLN A N 1
ATOM 1333 C CA . GLN A 1 165 ? -5.798 -2.677 17.904 1.00 92.25 165 GLN A CA 1
ATOM 1334 C C . GLN A 1 165 ? -7.077 -2.297 17.142 1.00 92.25 165 GLN A C 1
ATOM 1336 O O . GLN A 1 165 ? -8.027 -1.799 17.747 1.00 92.25 165 GLN A O 1
ATOM 1341 N N . VAL A 1 166 ? -7.122 -2.498 15.821 1.00 91.19 166 VAL A N 1
ATOM 1342 C CA . VAL A 1 166 ? -8.326 -2.225 15.012 1.00 91.19 166 VAL A CA 1
ATOM 1343 C C . VAL A 1 166 ? -9.320 -3.395 14.993 1.00 91.19 166 VAL A C 1
ATOM 1345 O O . VAL A 1 166 ? -10.348 -3.309 14.322 1.00 91.19 166 VAL A O 1
ATOM 1348 N N . GLY A 1 167 ? -9.051 -4.470 15.742 1.00 90.00 167 GLY A N 1
ATOM 1349 C CA . GLY A 1 167 ? -9.925 -5.638 15.848 1.00 90.00 167 GLY A CA 1
ATOM 1350 C C . GLY A 1 167 ? -9.912 -6.518 14.598 1.00 90.00 167 GLY A C 1
ATOM 1351 O O . GLY A 1 167 ? -10.954 -7.030 14.197 1.00 90.00 167 GLY A O 1
ATOM 1352 N N . GLN A 1 168 ? -8.761 -6.646 13.937 1.00 91.88 168 GLN A N 1
ATOM 1353 C CA . GLN A 1 168 ? -8.559 -7.479 12.748 1.00 91.88 168 GLN A CA 1
ATOM 1354 C C . GLN A 1 168 ? -7.628 -8.657 13.052 1.00 91.88 168 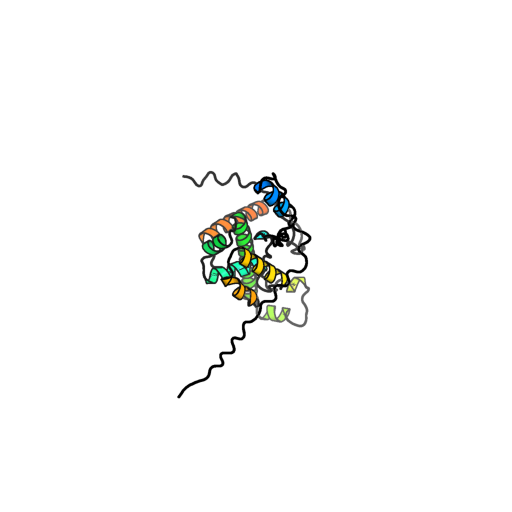GLN A C 1
ATOM 1356 O O . GLN A 1 168 ? -6.627 -8.862 12.368 1.00 91.88 168 GLN A O 1
ATOM 1361 N N . GLU A 1 169 ? -7.969 -9.434 14.084 1.00 90.12 169 GLU A N 1
ATOM 1362 C CA . GLU A 1 169 ? -7.188 -10.611 14.494 1.00 90.12 169 GLU A CA 1
ATOM 1363 C C . GLU A 1 169 ? -7.119 -11.657 13.375 1.00 90.12 169 GLU A C 1
ATOM 1365 O O . GLU A 1 169 ? -6.084 -12.290 13.198 1.00 90.12 169 GLU A O 1
ATOM 1370 N N . GLU A 1 170 ? -8.178 -11.786 12.560 1.00 88.81 170 GLU A N 1
ATOM 1371 C CA . GLU A 1 170 ? -8.202 -12.735 11.441 1.00 88.81 170 GLU A CA 1
ATOM 1372 C C . GLU A 1 170 ? -7.088 -12.504 10.409 1.00 88.81 170 GLU A C 1
ATOM 1374 O O . GLU A 1 170 ? -6.678 -13.441 9.737 1.00 88.81 170 GLU A O 1
ATOM 1379 N N . ALA A 1 171 ? -6.587 -11.272 10.292 1.00 90.12 171 ALA A N 1
ATOM 1380 C CA . ALA A 1 171 ? -5.554 -10.904 9.330 1.00 90.12 171 ALA A CA 1
ATOM 1381 C C . ALA A 1 171 ? -4.131 -11.007 9.911 1.00 90.12 171 ALA A C 1
ATOM 1383 O O . ALA A 1 171 ? -3.161 -10.813 9.183 1.00 90.12 171 ALA A O 1
ATOM 1384 N N . VAL A 1 172 ? -3.985 -11.286 11.213 1.00 92.31 172 VAL A N 1
ATOM 1385 C CA . VAL A 1 172 ? -2.675 -11.347 11.882 1.00 92.31 172 VAL A CA 1
ATOM 1386 C C . VAL A 1 172 ? -1.864 -12.550 11.408 1.00 92.31 172 VAL A C 1
ATOM 1388 O O . VAL A 1 172 ? -0.678 -12.391 11.137 1.00 92.31 172 VAL A O 1
ATOM 1391 N N . GLU A 1 173 ? -2.493 -13.721 11.274 1.00 90.38 173 GLU A N 1
ATOM 1392 C CA . GLU A 1 173 ? -1.829 -14.952 10.813 1.00 90.38 173 GLU A CA 1
ATOM 1393 C C . GLU A 1 173 ? -1.247 -14.768 9.403 1.00 90.38 173 GLU A C 1
ATOM 1395 O O . GLU A 1 173 ? -0.069 -15.037 9.177 1.00 90.38 173 GLU A O 1
ATOM 1400 N N . ASP A 1 174 ? -2.019 -14.162 8.496 1.00 89.06 174 ASP A N 1
ATOM 1401 C CA . ASP A 1 174 ? -1.585 -13.866 7.126 1.00 89.06 174 ASP A CA 1
ATOM 1402 C C . ASP A 1 174 ? -0.383 -12.896 7.073 1.00 89.06 174 ASP A C 1
ATOM 1404 O O . ASP A 1 174 ? 0.474 -13.003 6.190 1.00 89.06 174 ASP A O 1
ATOM 1408 N N . ILE A 1 175 ? -0.290 -11.943 8.013 1.00 89.00 175 ILE A N 1
ATOM 1409 C CA . ILE A 1 175 ? 0.879 -11.055 8.126 1.00 89.00 175 ILE A CA 1
ATOM 1410 C C . ILE A 1 175 ? 2.063 -11.781 8.758 1.00 89.00 175 ILE A C 1
ATOM 1412 O O . ILE A 1 175 ? 3.193 -11.600 8.302 1.00 89.00 175 ILE A O 1
ATOM 1416 N N . ASP A 1 176 ? 1.847 -12.592 9.789 1.00 87.50 176 ASP A N 1
ATOM 1417 C CA . ASP A 1 176 ? 2.923 -13.311 10.472 1.00 87.50 176 ASP A CA 1
ATOM 1418 C C . ASP A 1 176 ? 3.611 -14.314 9.533 1.00 87.50 176 ASP A C 1
ATOM 1420 O O . ASP A 1 176 ? 4.842 -14.383 9.467 1.00 87.50 176 ASP A O 1
ATOM 1424 N N . GLU A 1 177 ? 2.834 -14.985 8.683 1.00 86.25 177 GLU A N 1
ATOM 1425 C CA . GLU A 1 177 ? 3.344 -15.910 7.672 1.00 86.25 177 GLU A CA 1
ATOM 1426 C C . GLU A 1 177 ? 3.925 -15.220 6.426 1.00 86.25 177 GLU A C 1
ATOM 1428 O O . GLU A 1 177 ? 4.559 -15.876 5.592 1.00 86.25 177 GLU A O 1
ATOM 1433 N N . TRP A 1 178 ? 3.789 -13.895 6.292 1.00 83.44 178 TRP A N 1
ATOM 1434 C CA . TRP A 1 178 ? 4.236 -13.172 5.103 1.00 83.44 178 TRP A CA 1
ATOM 1435 C C . TRP A 1 178 ? 5.757 -13.263 4.908 1.00 83.44 178 TRP A C 1
ATOM 1437 O O . TRP A 1 178 ? 6.543 -12.695 5.675 1.00 83.44 178 TRP A O 1
ATOM 1447 N N . ARG A 1 179 ? 6.199 -13.941 3.843 1.00 73.44 179 ARG A N 1
ATOM 1448 C CA . ARG A 1 179 ? 7.627 -14.155 3.524 1.00 73.44 179 ARG A CA 1
ATOM 1449 C C . ARG A 1 179 ? 8.252 -13.081 2.621 1.00 73.44 179 ARG A C 1
ATOM 1451 O O . ARG A 1 179 ? 9.440 -13.176 2.331 1.00 73.44 179 ARG A O 1
ATOM 1458 N N . GLY A 1 180 ? 7.490 -12.063 2.216 1.00 69.56 180 GLY A N 1
ATOM 1459 C CA . GLY A 1 180 ? 7.913 -11.086 1.206 1.00 69.56 180 GLY A CA 1
ATOM 1460 C C . GLY A 1 180 ? 7.639 -11.571 -0.220 1.00 69.56 180 GLY A C 1
ATOM 1461 O O . GLY A 1 180 ? 7.378 -12.753 -0.452 1.00 69.56 180 GLY A O 1
ATOM 1462 N N . LEU A 1 181 ? 7.676 -10.650 -1.183 1.00 65.44 181 LEU A N 1
ATOM 1463 C CA . LEU A 1 181 ? 7.530 -10.969 -2.606 1.00 65.44 181 LEU A CA 1
ATOM 1464 C C . LEU A 1 181 ? 8.894 -10.879 -3.284 1.00 65.44 181 LEU A C 1
ATOM 1466 O O . LEU A 1 181 ? 9.594 -9.884 -3.136 1.00 65.44 181 LEU A O 1
ATOM 1470 N N . SER A 1 182 ? 9.280 -11.922 -4.026 1.00 55.81 182 SER A N 1
ATOM 1471 C CA . SER A 1 182 ? 10.652 -12.005 -4.540 1.00 55.81 182 SER A CA 1
ATOM 1472 C C . SER A 1 182 ? 10.934 -11.057 -5.707 1.00 55.81 182 SER A C 1
ATOM 1474 O O . SER A 1 182 ? 12.098 -10.746 -5.941 1.00 55.81 182 SER A O 1
ATOM 1476 N N . THR A 1 183 ? 9.916 -10.624 -6.463 1.00 61.34 183 THR A N 1
ATOM 1477 C CA . THR A 1 183 ? 10.158 -9.971 -7.766 1.00 61.34 183 THR A CA 1
ATOM 1478 C C . THR A 1 183 ? 9.043 -9.061 -8.293 1.00 61.34 183 THR A C 1
ATOM 1480 O O . THR A 1 183 ? 9.355 -8.078 -8.964 1.00 61.34 183 THR A O 1
ATOM 1483 N N . ASP A 1 184 ? 7.768 -9.310 -7.982 1.00 70.88 184 ASP A N 1
ATOM 1484 C CA . ASP A 1 184 ? 6.664 -8.601 -8.645 1.00 70.88 184 ASP A CA 1
ATOM 1485 C C . ASP A 1 184 ? 6.062 -7.456 -7.822 1.00 70.88 184 ASP A C 1
ATOM 1487 O O . ASP A 1 184 ? 6.045 -7.464 -6.590 1.00 70.88 184 ASP A O 1
ATOM 1491 N N . PHE A 1 185 ? 5.541 -6.449 -8.530 1.00 81.62 185 PHE A N 1
ATOM 1492 C CA . PHE A 1 185 ? 4.759 -5.376 -7.925 1.00 81.62 185 PHE A CA 1
ATOM 1493 C C . PHE A 1 185 ? 3.398 -5.899 -7.466 1.00 81.62 185 PHE A C 1
ATOM 1495 O O . PHE A 1 185 ? 2.584 -6.340 -8.283 1.00 81.62 185 PHE A O 1
ATOM 1502 N N . HIS A 1 186 ? 3.118 -5.802 -6.166 1.00 83.25 186 HIS A N 1
ATOM 1503 C CA . HIS A 1 186 ? 1.829 -6.221 -5.631 1.00 83.25 186 HIS A CA 1
ATOM 1504 C C . HIS A 1 186 ? 0.741 -5.194 -5.942 1.00 83.25 186 HIS A C 1
ATOM 1506 O O . HIS A 1 186 ? 0.664 -4.126 -5.328 1.00 83.25 186 HIS A O 1
ATOM 1512 N N . THR A 1 187 ? -0.109 -5.528 -6.912 1.00 87.62 187 THR A N 1
ATOM 1513 C CA . THR A 1 187 ? -1.210 -4.657 -7.323 1.00 87.62 187 THR A CA 1
ATOM 1514 C C . THR A 1 187 ? -2.352 -4.758 -6.320 1.00 87.62 187 THR A C 1
ATOM 1516 O O . THR A 1 187 ? -2.960 -5.815 -6.174 1.00 87.62 187 THR A O 1
ATOM 1519 N N . LEU A 1 188 ? -2.671 -3.644 -5.666 1.00 90.25 188 LEU A N 1
ATOM 1520 C CA . LEU A 1 188 ? -3.839 -3.542 -4.800 1.00 90.25 188 LEU A CA 1
ATOM 1521 C C . LEU A 1 188 ? -5.095 -3.259 -5.637 1.00 90.25 188 LEU A C 1
ATOM 1523 O O . LEU A 1 188 ? -5.036 -2.431 -6.556 1.00 90.25 188 LEU A O 1
ATOM 1527 N N . PRO A 1 189 ? -6.245 -3.883 -5.320 1.00 91.44 189 PRO A N 1
ATOM 1528 C CA . PRO A 1 189 ? -7.511 -3.662 -6.016 1.00 91.44 189 PRO A CA 1
ATOM 1529 C C . PRO A 1 189 ? -8.167 -2.343 -5.568 1.00 91.44 189 PRO A C 1
ATOM 1531 O O . PRO A 1 189 ? -9.262 -2.329 -5.007 1.00 91.44 189 PRO A O 1
ATOM 1534 N N . ILE A 1 190 ? -7.472 -1.226 -5.788 1.00 92.62 190 ILE A N 1
ATOM 1535 C CA . ILE A 1 190 ? -7.950 0.123 -5.471 1.00 92.62 190 ILE A CA 1
ATOM 1536 C C . ILE A 1 190 ? -9.038 0.509 -6.472 1.00 92.62 190 ILE A C 1
ATOM 1538 O O . ILE A 1 190 ? -8.846 0.389 -7.685 1.00 92.62 190 ILE A O 1
ATOM 1542 N N . GLU A 1 191 ? -10.169 1.004 -5.972 1.00 93.75 191 GLU A N 1
ATOM 1543 C CA . GLU A 1 191 ? -11.277 1.422 -6.822 1.00 93.75 191 GLU A CA 1
ATOM 1544 C C . GLU A 1 191 ? -10.842 2.534 -7.808 1.00 93.75 191 GLU A C 1
ATOM 1546 O O . GLU A 1 191 ? -10.158 3.488 -7.405 1.00 93.75 191 GLU A O 1
ATOM 1551 N N . PRO A 1 192 ? -11.238 2.459 -9.097 1.00 90.62 192 PRO A N 1
ATOM 1552 C CA . PRO A 1 192 ? -10.818 3.417 -10.123 1.00 90.62 192 PRO A CA 1
ATOM 1553 C C . PRO A 1 192 ? -11.122 4.875 -9.774 1.00 90.62 192 PRO A C 1
ATOM 1555 O O . PRO A 1 192 ? -10.357 5.768 -10.129 1.00 90.62 192 PRO A O 1
ATOM 1558 N N . GLU A 1 193 ? -12.213 5.130 -9.056 1.00 91.88 193 GLU A N 1
ATOM 1559 C CA . GLU A 1 193 ? -12.627 6.466 -8.636 1.00 91.88 193 GLU A CA 1
ATOM 1560 C C . GLU A 1 193 ? -11.668 7.065 -7.601 1.00 91.88 193 GLU A C 1
ATOM 1562 O O . GLU A 1 193 ? -11.405 8.268 -7.632 1.00 91.88 193 GLU A O 1
ATOM 1567 N N . ILE A 1 194 ? -11.134 6.237 -6.696 1.00 89.81 194 ILE A N 1
ATOM 1568 C CA . ILE A 1 194 ? -10.120 6.655 -5.720 1.00 89.81 194 ILE A CA 1
ATOM 1569 C C . ILE A 1 194 ? -8.814 6.934 -6.459 1.00 89.81 194 ILE A C 1
ATOM 1571 O O . ILE A 1 194 ? -8.226 8.001 -6.289 1.00 89.81 194 ILE A O 1
ATOM 1575 N N . MET A 1 195 ? -8.407 6.012 -7.335 1.00 90.94 195 MET A N 1
ATOM 1576 C CA . MET A 1 195 ? -7.197 6.148 -8.143 1.00 90.94 195 MET A CA 1
ATOM 1577 C C . MET A 1 195 ? -7.221 7.431 -8.987 1.00 90.94 195 MET A C 1
ATOM 1579 O O . MET A 1 195 ? -6.279 8.216 -8.941 1.00 90.94 195 MET A O 1
ATOM 1583 N N . ALA A 1 196 ? -8.316 7.685 -9.709 1.00 90.25 196 ALA A N 1
ATOM 1584 C CA . ALA A 1 196 ? -8.464 8.855 -10.571 1.00 90.25 196 ALA A CA 1
ATOM 1585 C C . ALA A 1 196 ? -8.371 10.172 -9.790 1.00 90.25 196 ALA A C 1
ATOM 1587 O O . ALA A 1 196 ? -7.697 11.098 -10.234 1.00 90.25 196 ALA A O 1
ATOM 1588 N N . ARG A 1 197 ? -9.000 10.254 -8.609 1.00 88.00 197 ARG A N 1
ATOM 1589 C CA . ARG A 1 197 ? -8.927 11.452 -7.756 1.00 88.00 197 ARG A CA 1
ATOM 1590 C C . ARG A 1 197 ? -7.504 11.739 -7.288 1.00 88.00 197 ARG A C 1
ATOM 1592 O O . ARG A 1 197 ? -7.095 12.893 -7.298 1.00 88.00 197 ARG A O 1
ATOM 1599 N N . VAL A 1 198 ? -6.760 10.709 -6.890 1.00 90.69 198 VAL A N 1
ATOM 1600 C CA . VAL A 1 198 ? -5.387 10.882 -6.393 1.00 90.69 198 VAL A CA 1
ATOM 1601 C C . VAL A 1 198 ? -4.412 11.189 -7.531 1.00 90.69 198 VAL A C 1
ATOM 1603 O O . VAL A 1 198 ? -3.521 12.008 -7.347 1.00 90.69 198 VAL A O 1
ATOM 1606 N N . VAL A 1 199 ? -4.610 10.617 -8.723 1.00 89.94 199 VAL A N 1
ATOM 1607 C CA . VAL A 1 199 ? -3.814 10.968 -9.913 1.00 89.94 199 VAL A CA 1
ATOM 1608 C C . VAL A 1 199 ? -3.947 12.451 -10.262 1.00 89.94 199 VAL A C 1
ATOM 1610 O O . VAL A 1 199 ? -2.935 13.085 -10.525 1.00 89.94 199 VAL A O 1
ATOM 1613 N N . VAL A 1 200 ? -5.156 13.023 -10.208 1.00 88.19 200 VAL A N 1
ATOM 1614 C CA . VAL A 1 200 ? -5.347 14.465 -10.456 1.00 88.19 200 VAL A CA 1
ATOM 1615 C C . VAL A 1 200 ? -4.551 15.308 -9.458 1.00 88.19 200 VAL A C 1
ATOM 1617 O O . VAL A 1 200 ? -3.843 16.215 -9.873 1.00 88.19 200 VAL A O 1
ATOM 1620 N N . ILE A 1 201 ? -4.605 14.968 -8.165 1.00 86.00 201 ILE A N 1
ATOM 1621 C CA . ILE A 1 201 ? -3.846 15.674 -7.117 1.00 86.00 201 ILE A CA 1
ATOM 1622 C C . ILE A 1 201 ? -2.337 15.589 -7.387 1.00 86.00 201 ILE A C 1
ATOM 1624 O O . ILE A 1 201 ? -1.638 16.594 -7.305 1.00 86.00 201 ILE A O 1
ATOM 1628 N N . LEU A 1 202 ? -1.843 14.396 -7.729 1.00 85.94 202 LEU A N 1
ATOM 1629 C CA . LEU A 1 202 ? -0.432 14.167 -8.038 1.00 85.94 202 LEU A CA 1
ATOM 1630 C C . LEU A 1 202 ? 0.049 14.980 -9.239 1.00 85.94 202 LEU A C 1
ATOM 1632 O O . LEU A 1 202 ? 1.100 15.612 -9.178 1.00 85.94 202 LEU A O 1
ATOM 1636 N N . ASP A 1 203 ? -0.709 14.944 -10.332 1.00 83.56 203 ASP A N 1
ATOM 1637 C CA . ASP A 1 203 ? -0.319 15.599 -11.575 1.00 83.56 203 ASP A CA 1
ATOM 1638 C C . ASP A 1 203 ? -0.436 17.138 -11.448 1.00 83.56 203 ASP A C 1
ATOM 1640 O O . ASP A 1 203 ? 0.353 17.867 -12.051 1.00 83.56 203 ASP A O 1
ATOM 1644 N N . GLU A 1 204 ? -1.365 17.655 -10.629 1.00 82.75 204 GLU A N 1
ATOM 1645 C CA . GLU A 1 204 ? -1.442 19.082 -10.270 1.00 82.75 204 GLU A CA 1
ATOM 1646 C C . GLU A 1 204 ? -0.226 19.537 -9.446 1.00 82.75 204 GLU A C 1
ATOM 1648 O O . GLU A 1 204 ? 0.332 20.605 -9.707 1.00 82.75 204 GLU A O 1
ATOM 1653 N N . GLU A 1 205 ? 0.219 18.722 -8.487 1.00 73.31 205 GLU A N 1
ATOM 1654 C CA . GLU A 1 205 ? 1.401 18.996 -7.661 1.00 73.31 205 GLU A CA 1
ATOM 1655 C C . GLU A 1 205 ? 2.695 18.971 -8.497 1.00 73.31 205 GLU A C 1
ATOM 1657 O O . GLU A 1 205 ? 3.518 19.886 -8.411 1.00 73.31 205 GLU A O 1
ATOM 1662 N N . GLU A 1 206 ? 2.853 17.979 -9.379 1.00 69.81 206 GLU A N 1
ATOM 1663 C CA . GLU A 1 206 ? 3.982 17.894 -10.317 1.00 69.81 206 GLU A CA 1
ATOM 1664 C C . GLU A 1 206 ? 3.955 19.028 -11.357 1.00 69.81 206 GLU A C 1
ATOM 1666 O O . GLU A 1 206 ? 5.002 19.582 -11.696 1.00 69.81 206 GLU A O 1
ATOM 1671 N N . GLY A 1 207 ? 2.771 19.431 -11.828 1.00 54.50 207 GLY A N 1
ATOM 1672 C CA . GLY A 1 207 ? 2.597 20.561 -12.742 1.00 54.50 207 GLY A CA 1
ATOM 1673 C C . GLY A 1 207 ? 2.942 21.913 -12.111 1.00 54.50 207 GLY A C 1
ATOM 1674 O O . GLY A 1 207 ? 3.514 22.774 -12.781 1.00 54.50 207 GLY A O 1
ATOM 1675 N N . PHE A 1 208 ? 2.657 22.091 -10.818 1.00 53.69 208 PHE A N 1
ATOM 1676 C CA . PHE A 1 208 ? 3.028 23.293 -10.066 1.00 53.69 208 PHE A CA 1
ATOM 1677 C C . PHE A 1 208 ? 4.545 23.372 -9.826 1.00 53.69 208 PHE A C 1
ATOM 1679 O O . PHE A 1 208 ? 5.143 24.431 -9.996 1.00 53.69 208 PHE A O 1
ATOM 1686 N N . LEU A 1 209 ? 5.188 22.242 -9.512 1.00 52.00 209 LEU A N 1
ATOM 1687 C CA . LEU A 1 209 ? 6.645 22.152 -9.334 1.00 52.00 209 LEU A CA 1
ATOM 1688 C C . LEU A 1 209 ? 7.425 22.198 -10.663 1.00 52.00 209 LEU A C 1
ATOM 1690 O O . LEU A 1 209 ? 8.577 22.634 -10.696 1.00 52.00 209 LEU A O 1
ATOM 1694 N N . GLY A 1 210 ? 6.810 21.771 -11.769 1.00 39.03 210 GLY A N 1
ATOM 1695 C CA . GLY A 1 210 ? 7.393 21.800 -13.113 1.00 39.03 210 GLY A CA 1
ATOM 1696 C C . GLY A 1 210 ? 7.334 23.167 -13.805 1.00 39.03 210 GLY A C 1
ATOM 1697 O O . GLY A 1 210 ? 8.082 23.395 -14.755 1.00 39.03 210 GLY A O 1
ATOM 1698 N N . ALA A 1 211 ? 6.486 24.088 -13.336 1.00 43.09 211 ALA A N 1
ATOM 1699 C CA . ALA A 1 211 ? 6.307 25.407 -13.947 1.00 43.09 211 ALA A CA 1
ATOM 1700 C C . ALA A 1 211 ? 7.371 26.446 -13.537 1.00 43.09 211 ALA A C 1
ATOM 1702 O O . ALA A 1 211 ? 7.505 27.456 -14.228 1.00 43.09 211 ALA A O 1
ATOM 1703 N N . ASP A 1 212 ? 8.145 26.204 -12.471 1.00 39.03 212 ASP A N 1
ATOM 1704 C CA . ASP A 1 212 ? 9.088 27.195 -11.913 1.00 39.03 212 ASP A CA 1
ATOM 1705 C C . ASP A 1 212 ? 10.578 26.879 -12.169 1.00 39.03 212 ASP A C 1
ATOM 1707 O O . ASP A 1 212 ? 11.465 27.659 -11.829 1.00 39.03 212 ASP A O 1
ATOM 1711 N N . ASN A 1 213 ? 10.892 25.774 -12.852 1.00 36.91 213 ASN A N 1
ATOM 1712 C CA . ASN A 1 213 ? 12.276 25.376 -13.129 1.00 36.91 213 ASN A CA 1
ATOM 1713 C C . ASN A 1 213 ? 12.685 25.668 -14.578 1.00 36.91 213 ASN A C 1
ATOM 1715 O O . ASN A 1 213 ? 12.950 24.768 -15.372 1.00 36.91 213 ASN A O 1
ATOM 1719 N N . THR A 1 214 ? 12.812 26.960 -14.903 1.00 39.47 214 THR A N 1
ATOM 1720 C CA . THR A 1 214 ? 13.600 27.425 -16.066 1.00 39.47 214 THR A CA 1
ATOM 1721 C C . THR A 1 214 ? 15.014 27.832 -15.644 1.00 39.47 214 THR A C 1
ATOM 1723 O O . THR A 1 214 ? 15.547 28.845 -16.088 1.00 39.47 214 THR A O 1
ATOM 1726 N N . HIS A 1 215 ? 15.645 27.045 -14.775 1.00 32.75 215 HIS A N 1
ATOM 1727 C CA . HIS A 1 215 ? 17.078 27.128 -14.531 1.00 32.75 215 HIS A CA 1
ATOM 1728 C C . HIS A 1 215 ? 17.645 25.716 -14.501 1.00 32.75 215 HIS A C 1
ATOM 1730 O O . HIS A 1 215 ? 17.361 24.931 -13.603 1.00 32.75 215 HIS A O 1
ATOM 1736 N N . SER A 1 216 ? 18.430 25.402 -15.530 1.00 39.88 216 SER A N 1
ATOM 1737 C CA . SER A 1 216 ? 19.250 24.203 -15.603 1.00 39.88 216 SER A CA 1
ATOM 1738 C C . SER A 1 216 ? 20.035 24.035 -14.299 1.00 39.88 216 SER A C 1
ATOM 1740 O O . SER A 1 216 ? 20.796 24.932 -13.930 1.00 39.88 216 SER A O 1
ATOM 1742 N N . LEU A 1 217 ? 19.886 22.891 -13.631 1.00 29.33 217 LEU A N 1
ATOM 1743 C CA . LEU A 1 217 ? 20.823 22.442 -12.606 1.00 29.33 217 LEU A CA 1
ATOM 1744 C C . LEU A 1 217 ? 21.386 21.064 -12.982 1.00 29.33 217 LEU A C 1
ATOM 1746 O O . LEU A 1 217 ? 20.695 20.288 -13.642 1.00 29.33 217 LEU A O 1
ATOM 1750 N N . PRO A 1 218 ? 22.660 20.814 -12.638 1.00 34.72 218 PRO A N 1
ATOM 1751 C CA . PRO A 1 218 ? 23.464 19.743 -13.200 1.00 34.72 218 PRO A CA 1
ATOM 1752 C C . PRO A 1 218 ? 23.135 18.385 -12.580 1.00 34.72 218 PRO A C 1
ATOM 1754 O O . PRO A 1 218 ? 22.651 18.297 -11.451 1.00 34.72 218 PRO A O 1
ATOM 1757 N N . ASP A 1 219 ? 23.457 17.346 -13.347 1.00 39.22 219 ASP A N 1
ATOM 1758 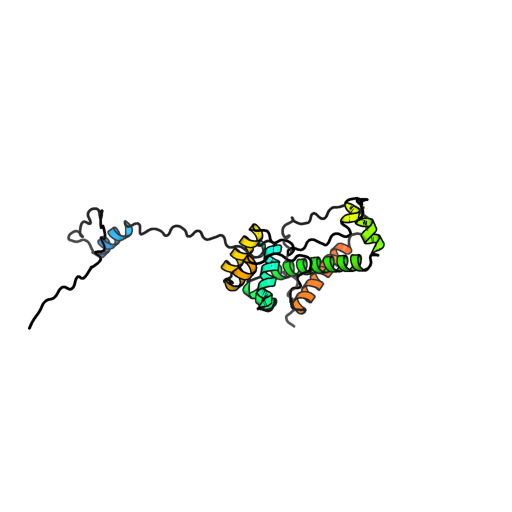C CA . ASP A 1 219 ? 23.423 15.944 -12.952 1.00 39.22 219 ASP A CA 1
ATOM 1759 C C . ASP A 1 219 ? 24.105 15.698 -11.599 1.00 39.22 219 ASP A C 1
ATOM 1761 O O . ASP A 1 219 ? 25.197 16.206 -11.327 1.00 39.22 219 ASP A O 1
ATOM 1765 N N . GLY A 1 220 ? 23.468 14.851 -10.787 1.00 36.62 220 GLY A N 1
ATOM 1766 C CA . GLY A 1 220 ? 24.088 14.210 -9.631 1.00 36.62 220 GLY A CA 1
ATOM 1767 C C . GLY A 1 220 ? 23.540 14.645 -8.276 1.00 36.62 220 GLY A C 1
ATOM 1768 O O . GLY A 1 220 ? 24.260 15.262 -7.500 1.00 36.62 220 GLY A O 1
ATOM 1769 N N . HIS A 1 221 ? 22.314 14.237 -7.929 1.00 29.42 221 HIS A N 1
ATOM 1770 C CA . HIS A 1 221 ? 21.896 14.149 -6.526 1.00 29.42 221 HIS A CA 1
ATOM 1771 C C . HIS A 1 221 ? 21.014 12.917 -6.264 1.00 29.42 221 HIS A C 1
ATOM 1773 O O . HIS A 1 221 ? 19.821 12.887 -6.546 1.00 29.42 221 HIS A O 1
ATOM 1779 N N . HIS A 1 222 ? 21.684 11.903 -5.712 1.00 33.84 222 HIS A N 1
ATOM 1780 C CA . HIS A 1 222 ? 21.230 10.856 -4.793 1.00 33.84 222 HIS A CA 1
ATOM 1781 C C . HIS A 1 222 ? 19.781 11.004 -4.271 1.00 33.84 222 HIS A C 1
ATOM 1783 O O . HIS A 1 222 ? 19.443 11.978 -3.597 1.00 33.84 222 HIS A O 1
ATOM 1789 N N . LEU A 1 223 ? 18.942 9.989 -4.505 1.00 36.31 223 LEU A N 1
ATOM 1790 C CA . LEU A 1 223 ? 17.588 9.877 -3.951 1.00 36.31 223 LEU A CA 1
ATOM 1791 C C . LEU A 1 223 ? 17.636 9.616 -2.434 1.00 36.31 223 LEU A C 1
ATOM 1793 O O . LEU A 1 223 ? 17.558 8.481 -1.972 1.00 36.31 223 LEU A O 1
ATOM 1797 N N . SER A 1 224 ? 17.756 10.677 -1.642 1.00 33.03 224 SER A N 1
ATOM 1798 C CA . SER A 1 224 ? 17.585 10.661 -0.186 1.00 33.03 224 SER A CA 1
ATOM 1799 C C . SER A 1 224 ? 16.277 11.363 0.189 1.00 33.03 224 SER A C 1
ATOM 1801 O O . SER A 1 224 ? 16.292 12.528 0.570 1.00 33.03 224 SER A O 1
ATOM 1803 N N . TRP A 1 225 ? 15.137 10.678 0.046 1.00 44.25 225 TRP A N 1
ATOM 1804 C CA . TRP A 1 225 ? 13.815 11.242 0.386 1.00 44.25 225 TRP A CA 1
ATOM 1805 C C . TRP A 1 225 ? 12.979 10.373 1.334 1.00 44.25 225 TRP A C 1
ATOM 1807 O O . TRP A 1 225 ? 11.755 10.446 1.345 1.00 44.25 225 TRP A O 1
ATOM 1817 N N . ILE A 1 226 ? 13.631 9.608 2.212 1.00 39.03 226 ILE A N 1
ATOM 1818 C CA . ILE A 1 226 ? 12.981 9.095 3.426 1.00 39.03 226 ILE A CA 1
ATOM 1819 C C . ILE A 1 226 ? 13.424 9.998 4.574 1.00 39.03 226 ILE A C 1
ATOM 1821 O O . ILE A 1 226 ? 14.460 9.772 5.190 1.00 39.03 226 ILE A O 1
ATOM 1825 N N . GLY A 1 227 ? 12.680 11.076 4.808 1.00 36.66 227 GLY A N 1
ATOM 1826 C CA . GLY A 1 227 ? 12.919 11.942 5.959 1.00 36.66 227 GLY A CA 1
ATOM 1827 C C . GLY A 1 227 ? 12.631 13.407 5.691 1.00 36.66 227 GLY A C 1
ATOM 1828 O O . GLY A 1 227 ? 13.554 14.204 5.586 1.00 36.66 227 GLY A O 1
ATOM 1829 N N . SER A 1 228 ? 11.355 13.775 5.618 1.00 32.78 228 SER A N 1
ATOM 1830 C CA . SER A 1 228 ? 10.882 15.114 5.987 1.00 32.78 228 SER A CA 1
ATOM 1831 C C . SER A 1 228 ? 9.387 15.034 6.277 1.00 32.78 228 SER A C 1
ATOM 1833 O O . SER A 1 228 ? 8.611 14.581 5.441 1.00 32.78 228 SER A O 1
ATOM 1835 N N . GLY A 1 229 ? 9.015 15.385 7.511 1.00 30.83 229 GLY A N 1
ATOM 1836 C CA . GLY A 1 229 ? 7.651 15.300 8.028 1.00 30.83 229 GLY A CA 1
ATOM 1837 C C . GLY A 1 229 ? 6.659 16.241 7.327 1.00 30.83 229 GLY A C 1
ATOM 1838 O O . GLY A 1 229 ? 7.053 17.078 6.515 1.00 30.83 229 GLY A O 1
ATOM 1839 N N . PRO A 1 230 ? 5.359 16.110 7.635 1.00 34.28 230 PRO A N 1
ATOM 1840 C CA . PRO A 1 230 ? 4.307 16.819 6.920 1.00 34.28 230 PRO A CA 1
ATOM 1841 C C . PRO A 1 230 ? 4.351 18.332 7.177 1.00 34.28 230 PRO A C 1
ATOM 1843 O O . PRO A 1 230 ? 4.319 18.787 8.319 1.00 34.28 230 PRO A O 1
ATOM 1846 N N . SER A 1 231 ? 4.366 19.103 6.087 1.00 35.31 231 SER A N 1
ATOM 1847 C CA . SER A 1 231 ? 4.036 20.531 6.078 1.00 35.31 231 SER A CA 1
ATOM 1848 C C . SER A 1 231 ? 2.514 20.706 6.208 1.00 35.31 231 SER A C 1
ATOM 1850 O O . SER A 1 231 ? 1.768 19.986 5.537 1.00 35.31 231 SER A O 1
ATOM 1852 N N . PRO A 1 232 ? 2.015 21.626 7.052 1.00 36.84 232 PRO A N 1
ATOM 1853 C CA . PRO A 1 232 ? 0.588 21.881 7.179 1.00 36.84 232 PRO A CA 1
ATOM 1854 C C . PRO A 1 232 ? 0.121 22.757 6.009 1.00 36.84 232 PRO A C 1
ATOM 1856 O O . PRO A 1 232 ? 0.378 23.957 5.994 1.00 36.84 232 PRO A O 1
ATOM 1859 N N . PHE A 1 233 ? -0.578 22.173 5.032 1.00 35.75 233 PHE A N 1
ATOM 1860 C CA . PHE A 1 233 ? -1.326 22.945 4.036 1.00 35.75 233 PHE A CA 1
ATOM 1861 C C . PHE A 1 233 ? -2.833 22.863 4.310 1.00 35.75 233 PHE A C 1
ATOM 1863 O O . PHE A 1 233 ? -3.447 21.792 4.301 1.00 35.75 233 PHE A O 1
ATOM 1870 N N . ASP A 1 234 ? -3.407 24.034 4.595 1.00 33.94 234 ASP A N 1
ATOM 1871 C CA . ASP A 1 234 ? -4.810 24.272 4.925 1.00 33.94 234 ASP A CA 1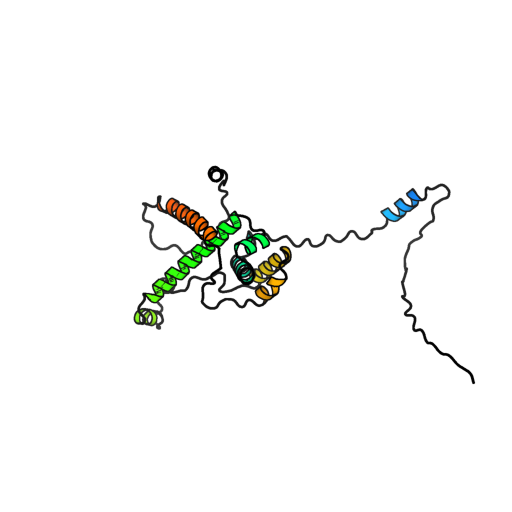
ATOM 1872 C C . ASP A 1 234 ? -5.760 23.769 3.829 1.00 33.94 234 ASP A C 1
ATOM 1874 O O . ASP A 1 234 ? -5.869 24.327 2.739 1.00 33.94 234 ASP A O 1
ATOM 1878 N N . SER A 1 235 ? -6.526 22.727 4.154 1.00 35.75 235 SER A N 1
ATOM 1879 C CA . SER A 1 235 ? -7.494 22.077 3.257 1.00 35.75 235 SER A CA 1
ATOM 1880 C C . SER A 1 235 ? -8.877 22.755 3.220 1.00 35.75 235 SER A C 1
ATOM 1882 O O . SER A 1 235 ? -9.872 22.121 2.869 1.00 35.75 235 SER A O 1
ATOM 1884 N N . GLN A 1 236 ? -8.991 24.036 3.586 1.00 35.00 236 GLN A N 1
ATOM 1885 C CA . GLN A 1 236 ? -10.303 24.691 3.718 1.00 35.00 236 GLN A CA 1
ATOM 1886 C C . GLN A 1 236 ? -10.889 25.256 2.413 1.00 35.00 236 GLN A C 1
ATOM 1888 O O . GLN A 1 236 ? -12.074 25.579 2.387 1.00 35.00 236 GLN A O 1
ATOM 1893 N N . HIS A 1 237 ? -10.140 25.326 1.307 1.00 33.19 237 HIS A N 1
ATOM 1894 C CA . HIS A 1 237 ? -10.616 26.042 0.112 1.00 33.19 237 HIS A CA 1
ATOM 1895 C C . HIS A 1 237 ? -11.228 25.195 -1.018 1.00 33.19 237 HIS A C 1
ATOM 1897 O O . HIS A 1 237 ? -11.822 25.770 -1.929 1.00 33.19 237 HIS A O 1
ATOM 1903 N N . LEU A 1 238 ? -11.173 23.858 -0.962 1.00 36.75 238 LEU A N 1
ATOM 1904 C CA . LEU A 1 238 ? -11.627 23.002 -2.077 1.00 36.75 238 LEU A CA 1
ATOM 1905 C C . LEU A 1 238 ? -13.009 22.345 -1.894 1.00 36.75 238 LEU A C 1
ATOM 1907 O O . LEU A 1 238 ? -13.511 21.706 -2.816 1.00 36.75 238 LEU A O 1
ATOM 1911 N N . TRP A 1 239 ? -13.686 22.548 -0.760 1.00 41.72 239 TRP A N 1
ATOM 1912 C CA . TRP A 1 239 ? -14.970 21.883 -0.471 1.00 41.72 239 TRP A CA 1
ATOM 1913 C C . TRP A 1 239 ? -16.237 22.650 -0.900 1.00 41.72 239 TRP A C 1
ATOM 1915 O O . TRP A 1 239 ? -17.344 22.141 -0.741 1.00 41.72 239 TRP A O 1
ATOM 1925 N N . ALA A 1 240 ? -16.118 23.836 -1.509 1.00 32.81 240 ALA A N 1
ATOM 1926 C CA . ALA A 1 240 ? -17.282 24.660 -1.870 1.00 32.81 240 ALA A CA 1
ATOM 1927 C C . ALA A 1 240 ? -17.985 24.284 -3.197 1.00 32.81 240 ALA A C 1
ATOM 1929 O O . ALA A 1 240 ? -18.986 24.910 -3.542 1.00 32.81 240 ALA A O 1
ATOM 1930 N N . LEU A 1 241 ? -17.513 23.278 -3.944 1.00 37.12 241 LEU A N 1
ATOM 1931 C CA . LEU A 1 241 ? -18.066 22.938 -5.269 1.00 37.12 241 LEU A CA 1
ATOM 1932 C C . LEU A 1 241 ? -18.774 21.575 -5.361 1.00 37.12 241 LEU A C 1
ATOM 1934 O O . LEU A 1 241 ? -19.244 21.217 -6.435 1.00 37.12 241 LEU A O 1
ATOM 1938 N N . ALA A 1 242 ? -18.929 20.839 -4.255 1.00 36.91 242 ALA A N 1
ATOM 1939 C CA . ALA A 1 242 ? -19.531 19.496 -4.261 1.00 36.91 242 ALA A CA 1
ATOM 1940 C C . ALA A 1 242 ? -21.009 19.428 -3.806 1.00 36.91 242 ALA A C 1
ATOM 1942 O O . ALA A 1 242 ? -21.543 18.336 -3.632 1.00 36.91 242 ALA A O 1
ATOM 1943 N N . HIS A 1 243 ? -21.688 20.569 -3.629 1.00 38.62 243 HIS A N 1
ATOM 1944 C CA . HIS A 1 243 ? -23.115 20.629 -3.262 1.00 38.62 243 HIS A CA 1
ATOM 1945 C C . HIS A 1 243 ? -23.984 21.402 -4.275 1.00 38.62 243 HIS A C 1
ATOM 1947 O O . HIS A 1 243 ? -24.851 22.189 -3.888 1.00 38.62 243 HIS A O 1
ATOM 1953 N N . ARG A 1 244 ? -23.789 21.164 -5.576 1.00 34.88 244 ARG A N 1
ATOM 1954 C CA . ARG A 1 244 ? -24.794 21.482 -6.603 1.00 34.88 244 ARG A CA 1
ATOM 1955 C C . ARG A 1 244 ? -24.974 20.344 -7.587 1.00 34.88 244 ARG A C 1
ATOM 1957 O O . ARG A 1 244 ? -23.946 19.763 -7.984 1.00 34.88 244 ARG A O 1
#